Protein AF-X1T6E5-F1 (afdb_monomer_lite)

Radius of gyration: 24.04 Å; chains: 1; bounding box: 53×30×64 Å

pLDDT: mean 82.97, std 7.86, range [46.03, 92.62]

Organism: NCBI:txid412755

Foldseek 3Di:
DDFPKWWADPVQRAIDDPVRCVVVVQFFQWQPQFADPPPGATWGWDADPVQWIWIAGRDPVDRDILCPDPPNATGNDQQSSQCVCVVVVRGDDRHRNGPRDGTHIDRTDDDPLVVLLVVCVVPQKDAQVCSCVVRVHDPVVNVVSVVVCVVVVVFDWDQDPPRRMIGTQDPVNLVVVVVCCVVPVDDDLVVQCVVRVHDSVRSVVVVVVSVD

Secondary structure (DSSP, 8-state):
--B--EEE-TTT--EEEHHHHHHTTTB--EETTB--TTT-PPEEEEE-TTS-EEEEES-TT---BTTTSSS--EESSHHHHHHHHHHTTSBSSSS--B--PBPEEE---B--HHHHHHHHHH-SEEEHHHHHHHHT--HHHHHHHHHHHHHTTS--EEEETTTTEEEE--HHHHHHHHHHHHHHSS--HHHHHHHTTS-HHHHHHHHHHHH-

Structure (mmCIF, N/CA/C/O backbone):
data_AF-X1T6E5-F1
#
_entry.id   AF-X1T6E5-F1
#
loop_
_atom_site.group_PDB
_atom_site.id
_atom_site.type_symbol
_atom_site.label_atom_id
_atom_site.label_alt_id
_atom_site.label_comp_id
_atom_site.label_asym_id
_atom_site.label_entity_id
_atom_site.label_seq_id
_atom_site.pdbx_PDB_ins_code
_atom_site.Cartn_x
_atom_site.Cartn_y
_atom_site.Cartn_z
_atom_site.occupancy
_atom_site.B_iso_or_equiv
_atom_site.auth_seq_id
_atom_site.auth_comp_id
_atom_site.auth_asym_id
_atom_site.auth_atom_id
_atom_site.pdbx_PDB_model_num
ATOM 1 N N . MET A 1 1 ? 0.430 -14.114 2.139 1.00 46.78 1 MET A N 1
ATOM 2 C CA . MET A 1 1 ? 1.689 -13.798 2.853 1.00 46.78 1 MET A CA 1
ATOM 3 C C . MET A 1 1 ? 2.193 -12.442 2.378 1.00 46.78 1 MET A C 1
ATOM 5 O O . MET A 1 1 ? 2.552 -12.320 1.214 1.00 46.78 1 MET A O 1
ATOM 9 N N . ALA A 1 2 ? 2.146 -11.411 3.225 1.00 46.03 2 ALA A N 1
ATOM 10 C CA . ALA A 1 2 ? 2.652 -10.079 2.892 1.00 46.03 2 ALA A CA 1
ATOM 11 C C . ALA A 1 2 ? 4.114 -9.975 3.347 1.00 46.03 2 ALA A C 1
ATOM 13 O O . ALA A 1 2 ? 4.395 -9.816 4.528 1.00 46.03 2 ALA A O 1
ATOM 14 N N . THR A 1 3 ? 5.054 -10.129 2.419 1.00 52.22 3 THR A N 1
ATOM 15 C CA . THR A 1 3 ? 6.482 -9.935 2.697 1.00 52.22 3 THR A CA 1
ATOM 16 C C . THR A 1 3 ? 6.855 -8.484 2.409 1.00 52.22 3 THR A C 1
ATOM 18 O O . THR A 1 3 ? 6.631 -8.024 1.289 1.00 52.22 3 THR A O 1
ATOM 21 N N . THR A 1 4 ? 7.478 -7.778 3.356 1.00 62.59 4 THR A N 1
ATOM 22 C CA . THR A 1 4 ? 8.020 -6.417 3.144 1.00 62.59 4 THR A CA 1
ATOM 23 C C . THR A 1 4 ? 9.352 -6.402 2.397 1.00 62.59 4 THR A C 1
ATOM 25 O O . THR A 1 4 ? 10.066 -5.401 2.378 1.00 62.59 4 THR A O 1
ATOM 28 N N . GLU A 1 5 ? 9.702 -7.522 1.764 1.00 66.25 5 GLU A N 1
ATOM 29 C CA . GLU A 1 5 ? 10.904 -7.634 0.956 1.00 66.25 5 GLU A CA 1
ATOM 30 C C . GLU A 1 5 ? 10.845 -6.634 -0.195 1.00 66.25 5 GLU A C 1
ATOM 32 O O . GLU A 1 5 ? 9.931 -6.654 -1.030 1.00 66.25 5 GLU A O 1
ATOM 37 N N . SER A 1 6 ? 11.847 -5.764 -0.227 1.00 74.56 6 SER A N 1
ATOM 38 C CA . SER A 1 6 ? 12.036 -4.798 -1.292 1.00 74.56 6 SER A CA 1
ATOM 39 C C . SER A 1 6 ? 13.387 -5.012 -1.958 1.00 74.56 6 SER A C 1
ATOM 41 O O . SER A 1 6 ? 14.341 -5.543 -1.392 1.00 74.56 6 SER A O 1
ATOM 43 N N . TRP A 1 7 ? 13.461 -4.640 -3.221 1.00 79.06 7 TRP A N 1
ATOM 44 C CA . TRP A 1 7 ? 14.648 -4.745 -4.046 1.00 79.06 7 TRP A CA 1
ATOM 45 C C . TRP A 1 7 ? 15.035 -3.343 -4.473 1.00 79.06 7 TRP A C 1
ATOM 47 O O . TRP A 1 7 ? 14.218 -2.624 -5.029 1.00 79.06 7 TRP A O 1
ATOM 57 N N . LEU A 1 8 ? 16.272 -2.935 -4.210 1.00 81.56 8 LEU A N 1
ATOM 58 C CA . LEU A 1 8 ? 16.733 -1.577 -4.483 1.00 81.56 8 LEU A CA 1
ATOM 59 C C . LEU A 1 8 ? 17.731 -1.564 -5.636 1.00 81.56 8 LEU A C 1
ATOM 61 O O . LEU A 1 8 ? 18.717 -2.309 -5.640 1.00 81.56 8 LEU A O 1
ATOM 65 N N . CYS A 1 9 ? 17.545 -0.650 -6.585 1.00 82.69 9 CYS A N 1
ATOM 66 C CA . CYS A 1 9 ? 18.603 -0.326 -7.531 1.00 82.69 9 CYS A CA 1
ATOM 67 C C . CYS A 1 9 ? 19.590 0.668 -6.903 1.00 82.69 9 CYS A C 1
ATOM 69 O O . CYS A 1 9 ? 19.284 1.849 -6.785 1.00 82.69 9 CYS A O 1
ATOM 71 N N . LYS A 1 10 ? 20.820 0.231 -6.591 1.00 75.75 10 LYS A N 1
ATOM 72 C CA . LYS A 1 10 ? 21.870 1.113 -6.036 1.00 75.75 10 LYS A CA 1
ATOM 73 C C . LYS A 1 10 ? 22.205 2.335 -6.907 1.00 75.75 10 LYS A C 1
ATOM 75 O O . LYS A 1 10 ? 22.702 3.316 -6.380 1.00 75.75 10 LYS A O 1
ATOM 80 N N . LYS A 1 11 ? 22.001 2.258 -8.231 1.00 75.56 11 LYS A N 1
ATOM 81 C CA . LYS A 1 11 ? 22.323 3.358 -9.162 1.00 75.56 11 LYS A CA 1
ATOM 82 C C . LYS A 1 11 ? 21.263 4.459 -9.146 1.00 75.56 11 LYS A C 1
ATOM 84 O O . LYS A 1 11 ? 21.607 5.622 -9.268 1.00 75.56 11 LYS A O 1
ATOM 89 N N . HIS A 1 12 ? 19.995 4.071 -9.028 1.00 76.75 12 HIS A N 1
ATOM 90 C CA . HIS A 1 12 ? 18.861 4.972 -9.239 1.00 76.75 12 HIS A CA 1
ATOM 91 C C . HIS A 1 12 ? 18.036 5.216 -7.970 1.00 76.75 12 HIS A C 1
ATOM 93 O O . HIS A 1 12 ? 17.077 5.968 -8.022 1.00 76.75 12 HIS A O 1
ATOM 99 N N . GLY A 1 13 ? 18.351 4.554 -6.852 1.00 74.00 13 GLY A N 1
ATOM 100 C CA . GLY A 1 13 ? 17.623 4.712 -5.586 1.00 74.00 13 GLY A CA 1
ATOM 101 C C . GLY A 1 13 ? 16.191 4.164 -5.588 1.00 74.00 13 GLY A C 1
ATOM 102 O O . GLY A 1 13 ? 15.504 4.274 -4.584 1.00 74.00 13 GLY A O 1
ATOM 103 N N . ILE A 1 14 ? 15.738 3.547 -6.683 1.00 80.19 14 ILE A N 1
ATOM 104 C CA . ILE A 1 14 ? 14.357 3.067 -6.830 1.00 80.19 14 ILE A CA 1
ATOM 105 C C . ILE A 1 14 ? 14.179 1.716 -6.143 1.00 80.19 14 ILE A C 1
ATOM 107 O O . ILE A 1 14 ? 14.979 0.791 -6.356 1.00 80.19 14 ILE A O 1
ATOM 111 N N . SER A 1 15 ? 13.106 1.613 -5.358 1.00 79.12 15 SER A N 1
ATOM 112 C CA . SER A 1 15 ? 12.670 0.388 -4.696 1.00 79.12 15 SER A CA 1
ATOM 113 C C . SER A 1 15 ? 11.624 -0.362 -5.533 1.00 79.12 15 SER A C 1
ATOM 115 O O . SER A 1 15 ? 10.810 0.225 -6.241 1.00 79.12 15 SER A O 1
ATOM 117 N N . TYR A 1 16 ? 11.679 -1.688 -5.479 1.00 79.50 16 TYR A N 1
ATOM 118 C CA . TYR A 1 16 ? 10.795 -2.610 -6.182 1.00 79.50 16 TYR A CA 1
ATOM 119 C C . TYR A 1 16 ? 10.227 -3.602 -5.166 1.00 79.50 16 TYR A C 1
ATOM 121 O O . TYR A 1 16 ? 10.957 -4.092 -4.306 1.00 79.50 16 TYR A O 1
ATOM 129 N N . SER A 1 17 ? 8.941 -3.934 -5.265 1.00 77.12 17 SER A N 1
ATOM 130 C CA . SER A 1 17 ? 8.347 -5.016 -4.469 1.00 77.12 17 SER A CA 1
ATOM 131 C C . SER A 1 17 ? 8.842 -6.388 -4.939 1.00 77.12 17 SER A C 1
ATOM 133 O O . SER A 1 17 ? 9.328 -6.521 -6.061 1.00 77.12 17 SER A O 1
ATOM 135 N N . LYS A 1 18 ? 8.669 -7.433 -4.118 1.00 74.75 18 LYS A N 1
ATOM 136 C CA . LYS A 1 18 ? 8.988 -8.827 -4.488 1.00 74.75 18 LYS A CA 1
ATOM 137 C C . LYS A 1 18 ? 8.400 -9.259 -5.832 1.00 74.75 18 LYS A C 1
ATOM 139 O O . LYS A 1 18 ? 9.130 -9.778 -6.669 1.00 74.75 18 LYS A O 1
ATOM 144 N N . ALA A 1 19 ? 7.102 -9.022 -6.034 1.00 75.50 19 ALA A N 1
ATOM 145 C CA . ALA A 1 19 ? 6.406 -9.382 -7.269 1.00 75.50 19 ALA A CA 1
ATOM 146 C C . ALA A 1 19 ? 6.984 -8.619 -8.471 1.00 75.50 19 ALA A C 1
ATOM 148 O O . ALA A 1 19 ? 7.426 -9.227 -9.440 1.00 75.50 19 ALA A O 1
ATOM 149 N N . SER A 1 20 ? 7.117 -7.294 -8.340 1.00 76.88 20 SER A N 1
ATOM 150 C CA . SER A 1 20 ? 7.680 -6.435 -9.388 1.00 76.88 20 SER A CA 1
ATOM 151 C C . SER A 1 20 ? 9.130 -6.804 -9.728 1.00 76.88 20 SER A C 1
ATOM 153 O O . SER A 1 20 ? 9.517 -6.806 -10.895 1.00 76.88 20 SER A O 1
ATOM 155 N N . ALA A 1 21 ? 9.943 -7.156 -8.729 1.00 79.56 21 ALA A N 1
ATOM 156 C CA . ALA A 1 21 ? 11.314 -7.601 -8.933 1.00 79.56 21 ALA A CA 1
ATOM 157 C C . ALA A 1 21 ? 11.376 -8.974 -9.618 1.00 79.56 21 ALA A C 1
ATOM 159 O O . ALA A 1 21 ? 12.197 -9.148 -10.517 1.00 79.56 21 ALA A O 1
ATOM 160 N N . ALA A 1 22 ? 10.511 -9.922 -9.242 1.00 78.31 22 ALA A N 1
ATOM 161 C CA . ALA A 1 22 ? 10.438 -11.243 -9.865 1.00 78.31 22 ALA A CA 1
ATOM 162 C C . ALA A 1 22 ? 10.053 -11.153 -11.351 1.00 78.31 22 ALA A C 1
ATOM 164 O O . ALA A 1 22 ? 10.761 -11.711 -12.191 1.00 78.31 22 ALA A O 1
ATOM 165 N N . ASP A 1 23 ? 9.033 -10.357 -11.690 1.00 79.12 23 ASP A N 1
ATOM 166 C CA . ASP A 1 23 ? 8.596 -10.125 -13.079 1.00 79.12 23 ASP A CA 1
ATOM 167 C C . ASP A 1 23 ? 9.699 -9.506 -13.949 1.00 79.12 23 ASP A C 1
ATOM 169 O O . ASP A 1 23 ? 9.780 -9.717 -15.162 1.00 79.12 23 ASP A O 1
ATOM 173 N N . LYS A 1 24 ? 10.586 -8.735 -13.314 1.00 80.56 24 LYS A N 1
ATOM 174 C CA . LYS A 1 24 ? 11.722 -8.055 -13.944 1.00 80.56 24 LYS A CA 1
ATOM 175 C C . LYS A 1 24 ? 13.026 -8.856 -13.847 1.00 80.56 24 LYS A C 1
ATOM 177 O O . LYS A 1 24 ? 14.094 -8.316 -14.146 1.00 80.56 24 LYS A O 1
ATOM 182 N N . PHE A 1 25 ? 12.971 -10.126 -13.433 1.00 82.19 25 PHE A N 1
ATOM 183 C CA . PHE A 1 25 ? 14.136 -11.001 -13.236 1.00 82.19 25 PHE A CA 1
ATOM 184 C C . PHE A 1 25 ? 15.219 -10.377 -12.340 1.00 82.19 25 PHE A C 1
ATOM 186 O O . PHE A 1 25 ? 16.417 -10.518 -12.593 1.00 82.19 25 PHE A O 1
ATOM 193 N N . TYR A 1 26 ? 14.795 -9.638 -11.315 1.00 82.31 26 TYR A N 1
ATOM 194 C CA . TYR A 1 26 ? 15.635 -8.920 -10.356 1.00 82.31 26 TYR A CA 1
ATOM 195 C C . TYR A 1 26 ? 16.585 -7.893 -10.991 1.00 82.31 26 TYR A C 1
ATOM 197 O O . TYR A 1 26 ? 17.662 -7.614 -10.455 1.00 82.31 26 TYR A O 1
ATOM 205 N N . LYS A 1 27 ? 16.194 -7.306 -12.129 1.00 85.06 27 LYS A N 1
ATOM 206 C CA . LYS A 1 27 ? 16.967 -6.282 -12.844 1.00 85.06 27 LYS A CA 1
ATOM 207 C C . LYS A 1 27 ? 16.239 -4.946 -12.869 1.00 85.06 27 LYS A C 1
ATOM 209 O O . LYS A 1 27 ? 15.022 -4.874 -12.989 1.00 85.06 27 LYS A O 1
ATOM 214 N N . CYS A 1 28 ? 17.014 -3.871 -12.803 1.00 84.69 28 CYS A N 1
ATOM 215 C CA . CYS A 1 28 ? 16.498 -2.515 -12.938 1.00 84.69 28 CYS A CA 1
ATOM 216 C C . CYS A 1 28 ? 16.015 -2.238 -14.374 1.00 84.69 28 CYS A C 1
ATOM 218 O O . CYS A 1 28 ? 16.762 -2.458 -15.334 1.00 84.69 28 CYS A O 1
ATOM 220 N N . THR A 1 29 ? 14.790 -1.719 -14.504 1.00 87.00 29 THR A N 1
ATOM 221 C CA . THR A 1 29 ? 14.134 -1.395 -15.785 1.00 87.00 29 THR A CA 1
ATOM 222 C C . THR A 1 29 ? 14.138 0.097 -16.123 1.00 87.00 29 THR A C 1
ATOM 224 O O . THR A 1 29 ? 13.493 0.509 -17.084 1.00 87.00 29 THR A O 1
ATOM 227 N N . VAL A 1 30 ? 14.883 0.907 -15.367 1.00 89.06 30 VAL A N 1
ATOM 228 C CA . VAL A 1 30 ? 15.087 2.334 -15.654 1.00 89.06 30 VAL A CA 1
ATOM 229 C C . VAL A 1 30 ? 15.821 2.504 -16.977 1.00 89.06 30 VAL A C 1
ATOM 231 O O . VAL A 1 30 ? 16.793 1.792 -17.250 1.00 89.06 30 VAL A O 1
ATOM 234 N N . ILE A 1 31 ? 15.354 3.458 -17.773 1.00 88.88 31 ILE A N 1
ATOM 235 C CA . ILE A 1 31 ? 15.882 3.806 -19.083 1.00 88.88 31 ILE A CA 1
ATOM 236 C C . ILE A 1 31 ? 16.756 5.053 -18.915 1.00 88.88 31 ILE A C 1
ATOM 238 O O . ILE A 1 31 ? 16.263 6.151 -18.688 1.00 88.88 31 ILE A O 1
ATOM 242 N N . GLU A 1 32 ? 18.071 4.892 -19.014 1.00 86.88 32 GLU A N 1
ATOM 243 C CA . GLU A 1 32 ? 19.045 5.952 -18.713 1.00 86.88 32 GLU A CA 1
ATOM 244 C C . GLU A 1 32 ? 19.042 7.078 -19.757 1.00 86.88 32 GLU A C 1
ATOM 246 O O . GLU A 1 32 ? 19.436 8.201 -19.468 1.00 86.88 32 GLU A O 1
ATOM 251 N N . ASN A 1 33 ? 18.565 6.787 -20.966 1.00 88.06 33 ASN A N 1
ATOM 252 C CA . ASN A 1 33 ? 18.416 7.746 -22.054 1.00 88.06 33 ASN A CA 1
ATOM 253 C C . ASN A 1 33 ? 16.989 8.299 -22.172 1.00 88.06 33 ASN A C 1
ATOM 255 O O . ASN A 1 33 ? 16.613 8.713 -23.264 1.00 88.06 33 ASN A O 1
ATOM 259 N N . SER A 1 34 ? 16.188 8.265 -21.104 1.00 88.75 34 SER A N 1
ATOM 260 C CA . SER A 1 34 ? 14.797 8.733 -21.126 1.00 88.75 34 SER A CA 1
ATOM 261 C C . SER A 1 34 ? 14.577 10.015 -20.335 1.00 88.75 34 SER A C 1
ATOM 263 O O . SER A 1 34 ? 15.351 10.343 -19.438 1.00 88.75 34 SER A O 1
ATOM 265 N N . THR A 1 35 ? 13.511 10.737 -20.669 1.00 89.94 35 THR A N 1
ATOM 266 C CA . THR A 1 35 ? 13.116 11.972 -19.988 1.00 89.94 35 THR A CA 1
ATOM 267 C C . THR A 1 35 ? 11.594 12.046 -19.932 1.00 89.94 35 THR A C 1
ATOM 269 O O . THR A 1 35 ? 10.918 11.914 -20.951 1.00 89.94 35 THR A O 1
ATOM 272 N N . CYS A 1 36 ? 11.052 12.214 -18.728 1.00 88.75 36 CYS A N 1
ATOM 273 C CA . CYS A 1 36 ? 9.626 12.392 -18.496 1.00 88.75 36 CYS A CA 1
ATOM 274 C C . CYS A 1 36 ? 9.172 13.751 -19.045 1.00 88.75 36 CYS A C 1
ATOM 276 O O . CYS A 1 36 ? 9.813 14.756 -18.740 1.00 88.75 36 CYS A O 1
ATOM 278 N N . PRO A 1 37 ? 8.061 13.820 -19.795 1.00 87.25 37 PRO A N 1
ATOM 279 C CA . PRO A 1 37 ? 7.594 15.074 -20.378 1.00 87.25 37 PRO A CA 1
ATOM 280 C C . PRO A 1 37 ? 6.984 16.031 -19.342 1.00 87.25 37 PRO A C 1
ATOM 282 O O . PRO A 1 37 ? 6.883 17.219 -19.617 1.00 87.25 37 PRO A O 1
ATOM 285 N N . GLU A 1 38 ? 6.571 15.538 -18.166 1.00 88.12 38 GLU A N 1
ATOM 286 C CA . GLU A 1 38 ? 5.964 16.371 -17.113 1.00 88.12 38 GLU A CA 1
ATOM 287 C C . GLU A 1 38 ? 6.977 16.882 -16.082 1.00 88.12 38 GLU A C 1
ATOM 289 O O . GLU A 1 38 ? 6.844 18.001 -15.599 1.00 88.12 38 GLU A O 1
ATOM 294 N N . CYS A 1 39 ? 7.965 16.066 -15.702 1.00 88.44 39 CYS A N 1
ATOM 295 C CA . CYS A 1 39 ? 8.863 16.391 -14.586 1.00 88.44 39 CYS A CA 1
ATOM 296 C C . CYS A 1 39 ? 10.346 16.122 -14.869 1.00 88.44 39 CYS A C 1
ATOM 298 O O . CYS A 1 39 ? 11.137 16.069 -13.931 1.00 88.44 39 CYS A O 1
ATOM 300 N N . GLU A 1 40 ? 10.704 15.839 -16.125 1.00 86.88 40 GLU A N 1
ATOM 301 C CA . GLU A 1 40 ? 12.072 15.570 -16.605 1.00 86.88 40 GLU A CA 1
ATOM 302 C C . GLU A 1 40 ? 12.812 14.393 -15.941 1.00 86.88 40 GLU A C 1
ATOM 304 O O . GLU A 1 40 ? 13.937 14.059 -16.310 1.00 86.88 40 GLU A O 1
ATOM 309 N N . ALA A 1 41 ? 12.170 13.699 -15.001 1.00 89.25 41 ALA A N 1
ATO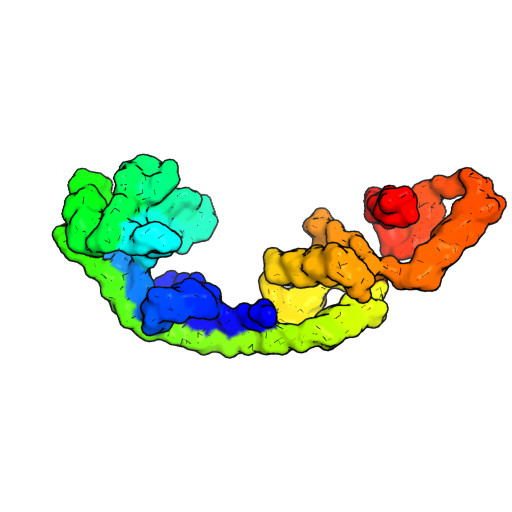M 310 C CA . ALA A 1 41 ? 12.719 12.518 -14.354 1.00 89.25 41 ALA A CA 1
ATOM 311 C C . ALA A 1 41 ? 12.890 11.362 -15.350 1.00 89.25 41 ALA A C 1
ATOM 313 O O . ALA A 1 41 ? 12.308 11.345 -16.436 1.00 89.25 41 ALA A O 1
ATOM 314 N N . LEU A 1 42 ? 13.670 10.356 -14.964 1.00 91.00 42 LEU A N 1
ATOM 315 C CA . LEU A 1 42 ? 13.840 9.160 -15.781 1.00 91.00 42 LEU A CA 1
ATOM 316 C C . LEU A 1 42 ? 12.519 8.385 -15.905 1.00 91.00 42 LEU A C 1
ATOM 318 O O . LEU A 1 42 ? 11.620 8.463 -15.065 1.00 91.00 42 LEU A O 1
ATOM 322 N N . LEU A 1 43 ? 12.416 7.603 -16.972 1.00 90.81 43 LEU A N 1
ATOM 323 C CA . LEU A 1 43 ? 11.330 6.664 -17.202 1.00 90.81 43 LEU A CA 1
ATOM 324 C C . LEU A 1 43 ? 11.811 5.242 -16.914 1.00 90.81 43 LEU A C 1
ATOM 326 O O . LEU A 1 43 ? 12.977 4.886 -17.122 1.00 90.81 43 LEU A O 1
ATOM 330 N N . ARG A 1 44 ? 10.894 4.399 -16.457 1.00 90.62 44 ARG A N 1
ATOM 331 C CA . ARG A 1 44 ? 11.081 2.955 -16.332 1.00 90.62 44 ARG A CA 1
ATOM 332 C C . ARG A 1 44 ? 10.188 2.221 -17.317 1.00 90.62 44 ARG A C 1
ATOM 334 O O . ARG A 1 44 ? 9.100 2.674 -17.659 1.00 90.62 44 ARG A O 1
ATOM 341 N N . LEU A 1 45 ? 10.679 1.074 -17.771 1.00 90.94 45 LEU A N 1
ATOM 342 C CA . LEU A 1 45 ? 9.911 0.145 -18.585 1.00 90.94 45 LEU A CA 1
ATOM 343 C C . LEU A 1 45 ? 9.035 -0.729 -17.682 1.00 90.94 45 LEU A C 1
ATOM 345 O O . LEU A 1 45 ? 9.561 -1.438 -16.816 1.00 90.94 45 LEU A O 1
ATOM 349 N N . GLU A 1 46 ? 7.736 -0.731 -17.951 1.00 89.06 46 GLU A N 1
ATOM 350 C CA . GLU A 1 46 ? 6.750 -1.587 -17.295 1.00 89.06 46 GLU A CA 1
ATOM 351 C C . GLU A 1 46 ? 6.006 -2.462 -18.308 1.00 89.06 46 GLU A C 1
ATOM 353 O O . GLU A 1 46 ? 6.089 -2.255 -19.523 1.00 89.06 46 GLU A O 1
ATOM 358 N N . ARG A 1 47 ? 5.324 -3.496 -17.804 1.00 87.19 47 ARG A N 1
ATOM 359 C CA . ARG A 1 47 ? 4.586 -4.470 -18.615 1.00 87.19 47 ARG A CA 1
ATOM 360 C C . ARG A 1 47 ? 3.178 -4.657 -18.059 1.00 87.19 47 ARG A C 1
ATOM 362 O O . ARG A 1 47 ? 3.017 -4.942 -16.878 1.00 87.19 47 ARG A O 1
ATOM 369 N N . LEU A 1 48 ? 2.177 -4.525 -18.922 1.00 86.06 48 LEU A N 1
ATOM 370 C CA . LEU A 1 48 ? 0.780 -4.808 -18.605 1.00 86.06 48 LEU A CA 1
ATOM 371 C C . LEU A 1 48 ? 0.530 -6.319 -18.530 1.00 86.06 48 LEU A C 1
ATOM 373 O O . LEU A 1 48 ? 1.267 -7.119 -19.111 1.00 86.06 48 LEU A O 1
ATOM 377 N N . SER A 1 49 ? -0.570 -6.710 -17.886 1.00 81.88 49 SER A N 1
ATOM 378 C CA . SER A 1 49 ? -1.051 -8.100 -17.862 1.00 81.88 49 SER A CA 1
ATOM 379 C C . SER A 1 49 ? -1.325 -8.660 -19.264 1.00 81.88 49 SER A C 1
ATOM 381 O O . SER A 1 49 ? -1.119 -9.847 -19.497 1.00 81.88 49 SER A O 1
ATOM 383 N N . SER A 1 50 ? -1.694 -7.801 -20.223 1.00 82.50 50 SER A N 1
ATOM 384 C CA . SER A 1 50 ? -1.840 -8.131 -21.651 1.00 82.50 50 SER A CA 1
ATOM 385 C C . SER A 1 50 ? -0.515 -8.472 -22.348 1.00 82.50 50 SER A C 1
ATOM 387 O O . SER A 1 50 ? -0.500 -8.876 -23.508 1.00 82.50 50 SER A O 1
ATOM 389 N N . GLY A 1 51 ? 0.618 -8.287 -21.667 1.00 84.19 51 GLY A N 1
ATOM 390 C CA . GLY A 1 51 ? 1.953 -8.540 -22.191 1.00 84.19 51 GLY A CA 1
ATOM 391 C C . GLY A 1 51 ? 2.592 -7.352 -22.910 1.00 84.19 51 GLY A C 1
ATOM 392 O O . GLY A 1 51 ? 3.777 -7.448 -23.229 1.00 84.19 51 GLY A O 1
ATOM 393 N N . GLN A 1 52 ? 1.857 -6.254 -23.116 1.00 90.00 52 GLN A N 1
ATOM 394 C CA . GLN A 1 52 ? 2.345 -5.020 -23.741 1.00 90.00 52 GLN A CA 1
ATOM 395 C C . GLN A 1 52 ? 3.250 -4.218 -22.797 1.00 90.00 52 GLN A C 1
ATOM 397 O O . GLN A 1 52 ? 3.060 -4.213 -21.583 1.00 90.00 52 GLN A O 1
ATOM 402 N N . TYR A 1 53 ? 4.226 -3.520 -23.367 1.00 90.69 53 TYR A N 1
ATOM 403 C CA . TYR A 1 53 ? 5.182 -2.669 -22.672 1.00 90.69 53 TYR A CA 1
ATOM 404 C C . TYR A 1 53 ? 4.797 -1.200 -22.772 1.00 90.69 53 TYR A C 1
ATOM 406 O O . TYR A 1 53 ? 4.444 -0.737 -23.856 1.00 90.69 53 TYR A O 1
ATOM 414 N N . TYR A 1 54 ? 4.956 -0.469 -21.675 1.00 92.62 54 TYR A N 1
ATOM 415 C CA . TYR A 1 54 ? 4.738 0.975 -21.599 1.00 92.62 54 TYR A CA 1
ATOM 416 C C . TYR A 1 54 ? 5.823 1.648 -20.746 1.00 92.62 54 TYR A C 1
ATOM 418 O O . TYR A 1 54 ? 6.661 0.980 -20.129 1.00 92.62 54 TYR A O 1
ATOM 426 N N . LEU A 1 55 ? 5.834 2.979 -20.754 1.00 91.38 55 LEU A N 1
ATOM 427 C CA . LEU A 1 55 ? 6.762 3.814 -20.001 1.00 91.38 55 LEU A CA 1
ATOM 428 C C . LEU A 1 55 ? 6.051 4.436 -18.805 1.00 91.38 55 LEU A C 1
ATOM 430 O O . LEU A 1 55 ? 4.947 4.956 -18.929 1.00 91.38 55 LEU A O 1
ATOM 434 N N . GLU A 1 56 ? 6.710 4.429 -17.658 1.00 91.50 56 GLU A N 1
ATOM 435 C CA . GLU A 1 56 ? 6.209 5.047 -16.435 1.00 91.50 56 GLU A CA 1
ATOM 436 C C . GLU A 1 56 ? 7.276 5.968 -15.851 1.00 91.50 56 GLU A C 1
ATOM 438 O O . GLU A 1 56 ? 8.469 5.662 -15.921 1.00 91.50 56 GLU A O 1
ATOM 443 N N . CYS A 1 57 ? 6.868 7.101 -15.283 1.00 90.44 57 CYS A N 1
ATOM 444 C CA . CYS A 1 57 ? 7.793 7.985 -14.593 1.00 90.44 57 CYS A CA 1
ATOM 445 C C . CYS A 1 57 ? 8.380 7.308 -13.346 1.00 90.44 57 CYS A C 1
ATOM 447 O O . CYS A 1 57 ? 7.687 6.612 -12.607 1.00 90.44 57 CYS A O 1
ATOM 449 N N . THR A 1 58 ? 9.673 7.515 -13.085 1.00 85.81 58 THR A N 1
ATOM 450 C CA . THR A 1 58 ? 10.299 7.021 -11.850 1.00 85.81 58 THR A CA 1
ATOM 451 C C . THR A 1 58 ? 10.022 7.901 -10.635 1.00 85.81 58 THR A C 1
ATOM 453 O O . THR A 1 58 ? 10.347 7.494 -9.524 1.00 85.81 58 THR A O 1
ATOM 456 N N . ASN A 1 59 ? 9.500 9.112 -10.830 1.00 84.50 59 ASN A N 1
ATOM 457 C CA . ASN A 1 59 ? 9.210 10.043 -9.748 1.00 84.50 59 ASN A CA 1
ATOM 458 C C . ASN A 1 59 ? 7.826 9.753 -9.150 1.00 84.50 59 ASN A C 1
ATOM 460 O O . ASN A 1 59 ? 6.827 9.838 -9.856 1.00 84.50 59 ASN A O 1
ATOM 464 N N . GLU A 1 60 ? 7.765 9.462 -7.849 1.00 79.19 60 GLU A N 1
ATOM 465 C CA . GLU A 1 60 ? 6.525 9.113 -7.139 1.00 79.19 60 GLU A CA 1
ATOM 466 C C . GLU A 1 60 ? 5.504 10.259 -7.102 1.00 79.19 60 GLU A C 1
ATOM 468 O O . GLU A 1 60 ? 4.304 10.009 -7.011 1.00 79.19 60 GLU A O 1
ATOM 473 N N . THR A 1 61 ? 5.951 11.513 -7.217 1.00 82.12 61 THR A N 1
ATOM 474 C CA . THR A 1 61 ? 5.047 12.672 -7.286 1.00 82.12 61 THR A CA 1
ATOM 475 C C . THR A 1 61 ? 4.484 12.908 -8.688 1.00 82.12 61 THR A C 1
ATOM 477 O O . THR A 1 61 ? 3.526 13.663 -8.846 1.00 82.12 61 THR A O 1
ATOM 480 N N . CYS A 1 62 ? 5.043 12.257 -9.714 1.00 83.69 62 CYS A N 1
ATOM 481 C CA . CYS A 1 62 ? 4.615 12.393 -11.099 1.00 83.69 62 CYS A CA 1
ATOM 482 C C . CYS A 1 62 ? 3.811 11.165 -11.532 1.00 83.69 62 CYS A C 1
ATOM 484 O O . CYS A 1 62 ? 4.345 10.080 -11.740 1.00 83.69 62 CYS A O 1
ATOM 486 N N . ALA A 1 63 ? 2.510 11.354 -11.751 1.00 84.75 63 ALA A N 1
ATOM 487 C CA . ALA A 1 63 ? 1.608 10.287 -12.187 1.00 84.75 63 ALA A CA 1
ATOM 488 C C . ALA A 1 63 ? 1.695 9.977 -13.698 1.00 84.75 63 ALA A C 1
ATOM 490 O O . ALA A 1 63 ? 0.789 9.355 -14.258 1.00 84.75 63 ALA A O 1
ATOM 491 N N . TRP A 1 64 ? 2.723 10.467 -14.401 1.00 90.56 64 TRP A N 1
ATOM 492 C CA . TRP A 1 64 ? 2.835 10.261 -15.841 1.00 90.56 64 TRP A CA 1
ATOM 493 C C . TRP A 1 64 ? 3.207 8.818 -16.182 1.00 90.56 64 TRP A C 1
ATOM 495 O O . TRP A 1 64 ? 4.199 8.264 -15.704 1.00 90.56 64 TRP A O 1
ATOM 505 N N . ASN A 1 65 ? 2.413 8.224 -17.067 1.00 90.06 65 ASN A N 1
ATOM 506 C CA . ASN A 1 65 ? 2.715 6.969 -17.731 1.00 90.06 65 ASN A CA 1
ATOM 507 C C . ASN A 1 65 ? 2.137 7.004 -19.146 1.00 90.06 65 ASN A C 1
ATOM 509 O O . ASN A 1 65 ? 1.067 7.567 -19.372 1.00 90.06 65 ASN A O 1
ATOM 513 N N . SER A 1 66 ? 2.826 6.373 -20.088 1.00 88.31 66 SER A N 1
ATOM 514 C CA . SER A 1 66 ? 2.445 6.379 -21.497 1.00 88.31 66 SER A CA 1
ATOM 515 C C . SER A 1 66 ? 1.243 5.491 -21.812 1.00 88.31 66 SER A C 1
ATOM 517 O O . SER A 1 66 ? 0.817 5.445 -22.954 1.00 88.31 66 SER A O 1
ATOM 519 N N . TYR A 1 67 ? 0.707 4.739 -20.850 1.00 87.56 67 TYR A N 1
ATOM 520 C CA . TYR A 1 67 ? -0.500 3.944 -21.073 1.00 87.56 67 TYR A CA 1
ATOM 521 C C . TYR A 1 67 ? -1.768 4.793 -20.891 1.00 87.56 67 TYR A C 1
ATOM 523 O O . TYR A 1 67 ? -2.673 4.730 -21.717 1.00 87.56 67 TYR A O 1
ATOM 531 N N . LEU A 1 68 ? -1.816 5.608 -19.833 1.00 85.88 68 LEU A N 1
ATOM 532 C CA . LEU A 1 68 ? -2.977 6.420 -19.455 1.00 85.88 68 LEU A CA 1
ATOM 533 C C . LEU A 1 68 ? -2.879 7.875 -19.918 1.00 85.88 68 LEU A C 1
ATOM 535 O O . LEU A 1 68 ? -3.907 8.512 -20.133 1.00 85.88 68 LEU A O 1
ATOM 539 N N . LYS A 1 69 ? -1.664 8.423 -20.030 1.00 86.19 69 LYS A N 1
ATOM 540 C CA . LYS A 1 69 ? -1.437 9.814 -20.433 1.00 86.19 69 LYS A CA 1
ATOM 541 C C . LYS A 1 69 ? -0.843 9.895 -21.833 1.00 86.19 69 LYS A C 1
ATOM 543 O O . LYS A 1 69 ? -0.180 8.976 -22.307 1.00 86.19 69 LYS A O 1
ATOM 548 N N . SER A 1 70 ? -1.049 11.038 -22.480 1.00 78.69 70 SER A N 1
ATOM 549 C CA . SER A 1 70 ? -0.456 11.327 -23.783 1.00 78.69 70 SER A CA 1
ATOM 550 C C . SER A 1 70 ? 1.064 11.533 -23.678 1.00 78.69 70 SER A C 1
ATOM 552 O O . SER A 1 70 ? 1.524 12.205 -22.748 1.00 78.69 70 SER A O 1
ATOM 554 N N . PRO A 1 71 ? 1.852 11.028 -24.645 1.00 80.88 71 PRO A N 1
ATOM 555 C CA . PRO A 1 71 ? 1.457 10.149 -25.755 1.00 80.88 71 PRO A CA 1
ATOM 556 C C . PRO A 1 71 ? 1.141 8.709 -25.307 1.00 80.88 71 PRO A C 1
ATOM 558 O O . PRO A 1 71 ? 1.897 8.105 -24.546 1.00 80.88 71 PRO A O 1
ATOM 561 N N . GLY A 1 72 ? 0.048 8.157 -25.847 1.00 87.00 72 GLY A N 1
ATOM 562 C CA . GLY A 1 72 ? -0.405 6.786 -25.601 1.00 87.00 72 GLY A CA 1
ATOM 563 C C . GLY A 1 72 ? 0.506 5.751 -26.265 1.00 87.00 72 GLY A C 1
ATOM 564 O O . GLY A 1 72 ? 0.283 5.369 -27.410 1.00 87.00 72 GLY A O 1
ATOM 565 N N . LEU A 1 73 ? 1.545 5.310 -25.561 1.00 87.44 73 LEU A N 1
ATOM 566 C CA . LEU A 1 73 ? 2.524 4.332 -26.023 1.00 87.44 73 LEU A CA 1
ATOM 567 C C . LEU A 1 73 ? 2.422 3.046 -25.204 1.00 87.44 73 LEU A C 1
ATOM 569 O O . LEU A 1 73 ? 2.876 2.985 -24.058 1.00 87.44 73 LEU A O 1
ATOM 573 N N . PHE A 1 74 ? 1.878 1.999 -25.815 1.00 90.38 74 PHE A N 1
ATOM 574 C CA . PHE A 1 74 ? 1.857 0.653 -25.256 1.00 90.38 74 PHE A CA 1
ATOM 575 C C . PHE A 1 74 ? 1.963 -0.367 -26.394 1.00 90.38 74 PHE A C 1
ATOM 577 O O . PHE A 1 74 ? 1.087 -0.466 -27.249 1.00 90.38 74 PHE A O 1
ATOM 584 N N . PHE A 1 75 ? 3.065 -1.115 -26.445 1.00 90.88 75 PHE A N 1
ATOM 585 C CA . PHE A 1 75 ? 3.384 -1.977 -27.592 1.00 90.88 75 PHE A CA 1
ATOM 586 C C . PHE A 1 75 ? 3.806 -3.379 -27.160 1.00 90.88 75 PHE A C 1
ATOM 588 O O . PHE A 1 75 ? 4.415 -3.537 -26.105 1.00 90.88 75 PHE A O 1
ATOM 595 N N . PRO A 1 76 ? 3.546 -4.422 -27.967 1.00 87.88 76 PRO A N 1
ATOM 596 C CA . PRO A 1 76 ? 3.917 -5.796 -27.620 1.00 87.88 76 PRO A CA 1
ATOM 597 C C . PRO A 1 76 ? 5.437 -6.019 -27.577 1.00 87.88 76 PRO A C 1
ATOM 599 O O . PRO A 1 76 ? 5.901 -6.945 -26.917 1.00 87.88 76 PRO A O 1
ATOM 602 N N . THR A 1 77 ? 6.226 -5.177 -28.253 1.00 88.62 77 THR A N 1
ATOM 603 C CA . THR A 1 77 ? 7.690 -5.298 -28.316 1.00 88.62 77 THR A CA 1
ATOM 604 C C . THR A 1 77 ? 8.384 -4.036 -27.813 1.00 88.62 77 THR A C 1
ATOM 606 O O . THR A 1 77 ? 7.891 -2.916 -27.969 1.00 88.62 77 THR A O 1
ATOM 609 N N . LYS A 1 78 ? 9.567 -4.216 -27.217 1.00 88.75 78 LYS A N 1
ATOM 610 C CA . LYS A 1 78 ? 10.381 -3.113 -26.680 1.00 88.75 78 LYS A CA 1
ATOM 611 C C . LYS A 1 78 ? 10.926 -2.227 -27.795 1.00 88.75 78 LYS A C 1
ATOM 613 O O . LYS A 1 78 ? 11.108 -1.031 -27.604 1.00 88.75 78 LYS A O 1
ATOM 618 N N . GLU A 1 79 ? 11.181 -2.818 -28.954 1.00 88.44 79 GLU A N 1
ATOM 619 C CA . GLU A 1 79 ? 11.717 -2.167 -30.141 1.00 88.44 79 GLU A CA 1
ATOM 620 C C . GLU A 1 79 ? 10.686 -1.220 -30.760 1.00 88.44 79 GLU A C 1
ATOM 622 O O . GLU A 1 79 ? 11.032 -0.095 -31.116 1.00 88.44 79 GLU A O 1
ATOM 627 N N . GLN A 1 80 ? 9.418 -1.641 -30.848 1.00 88.25 80 GLN A N 1
ATOM 628 C CA . GLN A 1 80 ? 8.325 -0.771 -31.296 1.00 88.25 80 GLN A CA 1
ATOM 629 C C . GLN A 1 80 ? 8.099 0.377 -30.315 1.00 88.25 80 GLN A C 1
ATOM 631 O O . GLN A 1 80 ? 8.053 1.530 -30.738 1.00 88.25 80 GLN A O 1
ATOM 636 N N . LEU A 1 81 ? 8.060 0.077 -29.010 1.00 90.38 81 LEU A N 1
ATOM 637 C CA . LEU A 1 81 ? 7.945 1.105 -27.978 1.00 90.38 81 LEU A CA 1
ATOM 638 C C . LEU A 1 81 ? 9.080 2.129 -28.079 1.00 90.38 81 LEU A C 1
ATOM 640 O O . LEU A 1 81 ? 8.822 3.324 -28.005 1.00 90.38 81 LEU A O 1
ATOM 644 N N . ALA A 1 82 ? 10.321 1.676 -28.287 1.00 88.69 82 ALA A N 1
ATOM 645 C CA . ALA A 1 82 ? 11.467 2.564 -28.437 1.00 88.69 82 ALA A CA 1
ATOM 646 C C . ALA A 1 82 ? 11.304 3.503 -29.638 1.00 88.69 82 ALA A C 1
ATOM 648 O O . ALA A 1 82 ? 11.454 4.708 -29.487 1.00 88.69 82 ALA A O 1
ATOM 649 N N . ARG A 1 83 ? 10.951 2.965 -30.812 1.00 88.19 83 ARG A N 1
ATOM 650 C CA . ARG A 1 83 ? 10.783 3.761 -32.039 1.00 88.19 83 ARG A CA 1
ATOM 651 C C . ARG A 1 83 ? 9.727 4.849 -31.885 1.00 88.19 83 ARG A C 1
ATOM 653 O O . ARG A 1 83 ? 9.972 5.983 -32.286 1.00 88.19 83 ARG A O 1
ATOM 660 N N . GLU A 1 84 ? 8.579 4.514 -31.303 1.00 89.50 84 GLU A N 1
ATOM 661 C CA . GLU A 1 84 ? 7.517 5.496 -31.083 1.00 89.50 84 GLU A CA 1
ATOM 662 C C . GLU A 1 84 ? 7.895 6.489 -29.977 1.00 89.50 84 GLU A C 1
ATOM 664 O O . GLU A 1 84 ? 7.729 7.691 -30.156 1.00 89.50 84 GLU A O 1
ATOM 669 N N . ALA A 1 85 ? 8.515 6.038 -28.885 1.00 89.19 85 ALA A N 1
ATOM 670 C CA . ALA A 1 85 ? 8.995 6.921 -27.821 1.00 89.19 85 ALA A CA 1
ATOM 671 C C . ALA A 1 85 ? 10.042 7.941 -28.310 1.00 89.19 85 ALA A C 1
ATOM 673 O O . ALA A 1 85 ? 10.051 9.077 -27.832 1.00 89.19 85 ALA A O 1
ATOM 674 N N . THR A 1 86 ? 10.892 7.579 -29.281 1.00 89.31 86 THR A N 1
ATOM 675 C CA . THR A 1 86 ? 11.845 8.512 -29.904 1.00 89.31 86 THR A CA 1
ATOM 676 C C . THR A 1 86 ? 11.129 9.637 -30.654 1.00 89.31 86 THR A C 1
ATOM 678 O O . THR A 1 86 ? 11.566 10.780 -30.567 1.00 89.31 86 THR A O 1
ATOM 681 N N . LYS A 1 87 ? 10.012 9.359 -31.347 1.00 88.19 87 LYS A N 1
ATOM 682 C CA . LYS A 1 87 ? 9.245 10.393 -32.076 1.00 88.19 87 LYS A CA 1
ATOM 683 C C . LYS A 1 87 ? 8.701 11.479 -31.149 1.00 88.19 87 LYS A C 1
ATOM 685 O O . LYS A 1 87 ? 8.596 12.631 -31.551 1.00 88.19 87 LYS A O 1
ATOM 690 N N . TYR A 1 88 ? 8.384 11.107 -29.911 1.00 86.00 88 TYR A N 1
ATOM 691 C CA . TYR A 1 88 ? 7.888 12.016 -28.880 1.00 86.00 88 TYR A CA 1
ATOM 692 C C . TYR A 1 88 ? 8.996 12.581 -27.977 1.00 86.00 88 TYR A C 1
ATOM 694 O O . TYR A 1 88 ? 8.693 13.153 -26.935 1.00 86.00 88 TYR A O 1
ATOM 702 N N . ASN A 1 89 ? 10.275 12.417 -28.342 1.00 85.31 89 ASN A N 1
ATOM 703 C CA . ASN A 1 89 ? 11.439 12.857 -27.558 1.00 85.31 89 ASN A CA 1
ATOM 704 C C . ASN A 1 89 ? 11.501 12.301 -26.119 1.00 85.31 89 ASN A C 1
ATOM 706 O O . ASN A 1 89 ? 12.218 12.837 -25.278 1.00 85.31 89 ASN A O 1
ATOM 710 N N . LEU A 1 90 ? 10.804 11.196 -25.835 1.00 87.00 90 LEU A N 1
ATOM 711 C CA . LEU A 1 90 ? 10.807 10.557 -24.514 1.00 87.00 90 LEU A CA 1
ATOM 712 C C . LEU A 1 90 ? 12.086 9.764 -24.256 1.00 87.00 90 LEU A C 1
ATOM 714 O O . LEU A 1 90 ? 12.455 9.533 -23.106 1.00 87.00 90 LEU A O 1
ATOM 718 N N . ILE A 1 91 ? 12.746 9.313 -25.327 1.00 90.44 91 ILE A N 1
ATOM 719 C CA . ILE A 1 91 ? 14.041 8.640 -25.273 1.00 90.44 91 ILE A CA 1
ATOM 720 C C . ILE A 1 91 ? 14.998 9.209 -26.321 1.00 90.44 91 ILE A C 1
ATOM 722 O O . ILE A 1 91 ? 14.606 9.522 -27.446 1.00 90.44 91 ILE A O 1
ATOM 726 N N . LYS A 1 92 ? 16.282 9.290 -25.973 1.00 84.19 92 LYS A N 1
ATOM 727 C CA . LYS A 1 92 ? 17.357 9.714 -26.873 1.00 84.19 92 LYS A CA 1
ATOM 728 C C . LYS A 1 92 ? 17.917 8.499 -27.618 1.00 84.19 92 LYS A C 1
ATOM 730 O O . LYS A 1 92 ? 18.613 7.671 -27.031 1.00 84.19 92 LYS A O 1
ATOM 735 N N . GLY A 1 93 ? 17.622 8.400 -28.915 1.00 81.12 93 GLY A N 1
ATOM 736 C CA . GLY A 1 93 ? 18.040 7.301 -29.797 1.00 81.12 93 GLY A CA 1
ATOM 737 C C . GLY A 1 93 ? 17.006 6.174 -29.935 1.00 81.12 93 GLY A C 1
ATOM 738 O O . GLY A 1 93 ? 16.009 6.137 -29.225 1.00 81.12 93 GLY A O 1
ATOM 739 N N . TYR A 1 94 ? 17.254 5.234 -30.855 1.00 77.75 94 TYR A N 1
ATOM 740 C CA . TYR A 1 94 ? 16.294 4.188 -31.265 1.00 77.75 94 TYR A CA 1
ATOM 741 C C . TYR A 1 94 ? 16.285 2.922 -30.386 1.00 77.75 94 TYR A C 1
ATOM 743 O O . TYR A 1 94 ? 15.711 1.899 -30.765 1.00 77.75 94 TYR A O 1
ATOM 751 N N . ARG A 1 95 ? 16.972 2.937 -29.239 1.00 82.69 95 ARG A N 1
ATOM 752 C CA . ARG A 1 95 ? 17.080 1.789 -28.324 1.00 82.69 95 ARG A CA 1
ATOM 753 C C . ARG A 1 95 ? 16.852 2.235 -26.884 1.00 82.69 95 ARG A C 1
ATOM 755 O O . ARG A 1 95 ? 17.298 3.308 -26.487 1.00 82.69 95 ARG A O 1
ATOM 762 N N . LEU A 1 96 ? 16.215 1.378 -26.087 1.00 82.69 96 LEU A N 1
ATOM 763 C CA . LEU A 1 96 ? 16.065 1.592 -24.646 1.00 82.69 96 LEU A CA 1
ATOM 764 C C . LEU A 1 96 ? 17.397 1.307 -23.941 1.00 82.69 96 LEU A C 1
ATOM 766 O O . LEU A 1 96 ? 17.820 0.151 -23.845 1.00 82.69 96 LEU A O 1
ATOM 770 N N . GLY A 1 97 ? 18.043 2.352 -23.425 1.00 81.44 97 GLY A N 1
ATOM 771 C CA . GLY A 1 97 ? 19.249 2.276 -22.603 1.00 81.44 97 GLY A CA 1
ATOM 772 C C . GLY A 1 97 ? 18.934 1.779 -21.195 1.00 81.44 97 GLY A C 1
ATOM 773 O O . GLY A 1 97 ? 19.040 2.524 -20.229 1.00 81.44 97 GLY A O 1
ATOM 774 N N . LEU A 1 98 ? 18.479 0.531 -21.075 1.00 85.31 98 LEU A N 1
ATOM 775 C CA . LEU A 1 98 ? 18.095 -0.057 -19.793 1.00 85.31 98 LEU A CA 1
ATOM 776 C C . LEU A 1 98 ? 19.311 -0.236 -18.881 1.00 85.31 98 LEU A C 1
ATOM 778 O O . LEU A 1 98 ? 20.310 -0.826 -19.289 1.00 85.31 98 LEU A O 1
ATOM 782 N N . CYS A 1 99 ? 19.165 0.145 -17.614 1.00 83.06 99 CYS A N 1
ATOM 783 C CA . CYS A 1 99 ? 20.203 -0.024 -16.600 1.00 83.06 99 CYS A CA 1
ATOM 784 C C . CYS A 1 99 ? 20.661 -1.482 -16.440 1.00 83.06 99 CYS A C 1
ATOM 786 O O . CYS A 1 99 ? 21.853 -1.757 -16.314 1.00 83.06 99 CYS A O 1
ATOM 788 N N . ARG A 1 100 ? 19.708 -2.428 -16.390 1.00 81.00 100 ARG A N 1
ATOM 789 C CA . ARG A 1 100 ? 19.922 -3.885 -16.235 1.00 81.00 100 ARG A CA 1
ATOM 790 C C . ARG A 1 100 ? 20.743 -4.330 -15.014 1.00 81.00 100 ARG A C 1
ATOM 792 O O . ARG A 1 100 ? 20.966 -5.530 -14.857 1.00 81.00 100 ARG A O 1
ATOM 799 N N . ARG A 1 101 ? 21.162 -3.416 -14.132 1.00 82.00 101 ARG A N 1
ATOM 800 C CA . ARG A 1 101 ? 21.863 -3.750 -12.885 1.00 82.00 101 ARG A CA 1
ATOM 801 C C . ARG A 1 101 ? 20.986 -4.630 -11.998 1.00 82.00 101 ARG A C 1
ATOM 803 O O . ARG A 1 101 ? 19.779 -4.401 -11.896 1.00 82.00 101 ARG A O 1
ATOM 810 N N . SER A 1 102 ? 21.616 -5.600 -11.339 1.00 82.38 102 SER A N 1
ATOM 811 C CA . SER A 1 102 ? 20.972 -6.467 -10.353 1.00 82.38 102 SER A CA 1
ATOM 812 C C . SER A 1 102 ? 20.467 -5.646 -9.170 1.00 82.38 102 SER A C 1
ATOM 814 O O . SER A 1 102 ? 21.203 -4.824 -8.612 1.00 82.38 102 SER A O 1
ATOM 816 N N . LEU A 1 103 ? 19.218 -5.875 -8.781 1.00 83.88 103 LEU A N 1
ATOM 817 C CA . LEU A 1 103 ? 18.625 -5.222 -7.627 1.00 83.88 103 LEU A CA 1
ATOM 818 C C . LEU A 1 103 ? 19.182 -5.840 -6.337 1.00 83.88 103 LEU A C 1
ATOM 820 O O . LEU A 1 103 ? 19.230 -7.061 -6.189 1.00 83.88 103 LEU A O 1
ATOM 824 N N . LYS A 1 104 ? 19.600 -5.000 -5.387 1.00 77.50 104 LYS A N 1
ATOM 825 C CA . LYS A 1 104 ? 20.025 -5.460 -4.063 1.00 77.50 104 LYS A CA 1
ATOM 826 C C . LYS A 1 104 ? 18.774 -5.854 -3.283 1.00 77.50 104 LYS A C 1
ATOM 828 O O . LYS A 1 104 ? 17.920 -5.000 -3.055 1.00 77.50 104 LYS A O 1
ATOM 833 N N . ARG A 1 105 ? 18.688 -7.115 -2.853 1.00 77.12 105 ARG A N 1
ATOM 834 C CA . ARG A 1 105 ? 17.656 -7.558 -1.911 1.00 77.12 105 ARG A CA 1
ATOM 835 C C . ARG A 1 105 ? 17.835 -6.793 -0.602 1.00 77.12 105 ARG A C 1
ATOM 837 O O . ARG A 1 105 ? 18.892 -6.870 0.024 1.00 77.12 105 ARG A O 1
ATOM 844 N N . ILE A 1 106 ? 16.815 -6.045 -0.217 1.00 70.12 106 ILE A N 1
ATOM 845 C CA . ILE A 1 106 ? 16.632 -5.572 1.146 1.00 70.12 106 ILE A CA 1
ATOM 846 C C . ILE A 1 106 ? 15.833 -6.673 1.832 1.00 70.12 106 ILE A C 1
ATOM 848 O O . ILE A 1 106 ? 14.756 -7.056 1.373 1.00 70.12 106 ILE A O 1
ATOM 852 N N . ILE A 1 107 ? 16.419 -7.253 2.877 1.00 57.53 107 ILE A N 1
ATOM 853 C CA . ILE A 1 107 ? 15.779 -8.315 3.649 1.00 57.53 107 ILE A CA 1
ATOM 854 C C . ILE A 1 107 ? 14.543 -7.693 4.303 1.00 57.53 107 ILE A C 1
ATOM 856 O O . ILE A 1 107 ? 14.660 -6.893 5.229 1.00 57.53 107 ILE A O 1
ATOM 860 N N . GLY A 1 108 ? 13.368 -8.016 3.769 1.00 54.50 108 GLY A N 1
ATOM 861 C CA . GLY A 1 108 ? 12.106 -7.765 4.448 1.00 54.50 108 GLY A CA 1
ATOM 862 C C . GLY A 1 108 ? 11.980 -8.724 5.622 1.00 54.50 108 GLY A C 1
ATOM 863 O O . GLY A 1 108 ? 12.468 -9.853 5.558 1.00 54.50 108 GLY A O 1
ATOM 864 N N . LYS A 1 109 ? 11.339 -8.278 6.698 1.00 55.31 109 LYS A N 1
ATOM 865 C CA . LYS A 1 109 ? 10.973 -9.170 7.798 1.00 55.31 109 LYS A CA 1
ATOM 866 C C . LYS A 1 109 ? 9.673 -9.874 7.411 1.00 55.31 109 LYS A C 1
ATOM 868 O O . LYS A 1 109 ? 8.731 -9.228 6.954 1.00 55.31 109 LYS A O 1
ATOM 873 N N . GLU A 1 110 ? 9.614 -11.194 7.566 1.00 55.09 110 GLU A N 1
ATOM 874 C CA . GLU A 1 110 ? 8.329 -11.889 7.565 1.00 55.09 110 GLU A CA 1
ATOM 875 C C . GLU A 1 110 ? 7.537 -11.390 8.773 1.00 55.09 110 GLU A C 1
ATOM 877 O O . GLU A 1 110 ? 7.918 -11.614 9.922 1.00 55.09 110 GLU A O 1
ATOM 882 N N . VAL A 1 111 ? 6.450 -10.662 8.523 1.00 63.66 111 VAL A N 1
ATOM 883 C CA . VAL A 1 111 ? 5.526 -10.297 9.593 1.00 63.66 111 VAL A CA 1
ATOM 884 C C . VAL A 1 111 ? 4.728 -11.549 9.914 1.00 63.66 111 VAL A C 1
ATOM 886 O O . VAL A 1 111 ? 3.849 -11.937 9.145 1.00 63.66 111 VAL A O 1
ATOM 889 N N . CYS A 1 112 ? 5.051 -12.201 11.032 1.00 72.62 112 CYS A N 1
ATOM 890 C CA . CYS A 1 112 ? 4.234 -13.293 11.544 1.00 72.62 112 CYS A CA 1
ATOM 891 C C . CYS A 1 112 ? 2.808 -12.758 11.787 1.00 72.62 112 CYS A C 1
ATOM 893 O O . CYS A 1 112 ? 2.642 -11.866 12.629 1.00 72.62 112 CYS A O 1
ATOM 895 N N . PRO A 1 113 ? 1.778 -13.277 11.084 1.00 76.38 113 PRO A N 1
ATOM 896 C CA . PRO A 1 113 ? 0.407 -12.781 11.207 1.00 76.38 113 PRO A CA 1
ATOM 897 C C . PRO A 1 113 ? -0.104 -12.814 12.648 1.00 76.38 113 PRO A C 1
ATOM 899 O O . PRO A 1 113 ? -0.745 -11.871 13.107 1.00 76.38 113 PRO A O 1
ATOM 902 N N . ASN A 1 114 ? 0.246 -13.873 13.382 1.00 81.88 114 ASN A N 1
ATOM 903 C CA . ASN A 1 114 ? -0.139 -14.028 14.780 1.00 81.88 114 ASN A CA 1
ATOM 904 C C . ASN A 1 114 ? 0.599 -13.041 15.688 1.00 81.88 114 ASN A C 1
ATOM 906 O O . ASN A 1 114 ? -0.036 -12.459 16.555 1.00 81.88 114 ASN A O 1
ATOM 910 N N . CYS A 1 115 ? 1.891 -12.774 15.463 1.00 83.19 115 CYS A N 1
ATOM 911 C CA . CYS A 1 115 ? 2.619 -11.774 16.253 1.00 83.19 115 CYS A CA 1
ATOM 912 C C . CYS A 1 115 ? 2.068 -10.361 16.036 1.00 83.19 115 CYS A C 1
ATOM 914 O O . CYS A 1 115 ? 1.957 -9.602 16.993 1.00 83.19 115 CYS A O 1
ATOM 916 N N . PHE A 1 116 ? 1.704 -10.011 14.798 1.00 87.44 116 PHE A N 1
ATOM 917 C CA . PHE A 1 116 ? 1.093 -8.715 14.501 1.00 87.44 116 PHE A CA 1
ATOM 918 C C . PHE A 1 116 ? -0.267 -8.574 15.179 1.00 87.44 116 PHE A C 1
ATOM 920 O O . PHE A 1 116 ? -0.536 -7.583 15.848 1.00 87.44 116 PHE A O 1
ATOM 927 N N . LEU A 1 117 ? -1.109 -9.599 15.059 1.00 87.25 117 LEU A N 1
ATOM 928 C CA . LEU A 1 117 ? -2.423 -9.606 15.682 1.00 87.25 117 LEU A CA 1
ATOM 929 C C . LEU A 1 117 ? -2.336 -9.582 17.215 1.00 87.25 117 LEU A C 1
ATOM 931 O O . LEU A 1 117 ? -3.082 -8.843 17.851 1.00 87.25 117 LEU A O 1
ATOM 935 N N . GLU A 1 118 ? -1.417 -10.338 17.818 1.00 87.81 118 GLU A N 1
ATOM 936 C CA . GLU A 1 118 ? -1.185 -10.276 19.262 1.00 87.81 118 GLU A CA 1
ATOM 937 C C . GLU A 1 118 ? -0.691 -8.905 19.709 1.00 87.81 118 GLU A C 1
ATOM 939 O O . GLU A 1 118 ? -1.161 -8.404 20.727 1.00 87.81 118 GLU A O 1
ATOM 944 N N . PHE A 1 119 ? 0.212 -8.279 18.952 1.00 89.00 119 PHE A N 1
ATOM 945 C CA . PHE A 1 119 ? 0.668 -6.924 19.244 1.00 89.00 119 PHE A CA 1
ATOM 946 C C . PHE A 1 119 ? -0.512 -5.945 19.290 1.00 89.00 119 PHE A C 1
ATOM 948 O O . PHE A 1 119 ? -0.677 -5.231 20.276 1.00 89.00 119 PHE A O 1
ATOM 955 N N . LEU A 1 120 ? -1.387 -5.981 18.279 1.00 89.62 120 LEU A N 1
ATOM 956 C CA . LEU A 1 120 ? -2.578 -5.128 18.231 1.00 89.62 120 LEU A CA 1
ATOM 957 C C . LEU A 1 120 ? -3.552 -5.393 19.389 1.00 89.62 120 LEU A C 1
ATOM 959 O O . LEU A 1 120 ? -4.166 -4.459 19.889 1.00 89.62 120 LEU A O 1
ATOM 963 N N . LYS A 1 121 ? -3.701 -6.648 19.829 1.00 89.00 121 LYS A N 1
ATOM 964 C CA . LYS A 1 121 ? -4.587 -6.999 20.953 1.00 89.00 121 LYS A CA 1
ATOM 965 C C . LYS A 1 121 ? -4.022 -6.592 22.315 1.00 89.00 121 LYS A C 1
ATOM 967 O O . LYS A 1 121 ? -4.795 -6.298 23.223 1.00 89.00 121 LYS A O 1
ATOM 972 N N . ARG A 1 122 ? -2.694 -6.608 22.476 1.00 86.50 122 ARG A N 1
ATOM 973 C CA . ARG A 1 122 ? -2.007 -6.262 23.735 1.00 86.50 122 ARG A CA 1
ATOM 974 C C . ARG A 1 122 ? -1.946 -4.761 23.991 1.00 86.50 122 ARG A C 1
ATOM 976 O O . ARG A 1 122 ? -1.855 -4.363 25.148 1.00 86.50 122 ARG A O 1
ATOM 983 N N . SER A 1 123 ? -1.993 -3.951 22.938 1.00 82.00 123 SER A N 1
ATOM 984 C CA . SER A 1 123 ? -1.956 -2.492 23.020 1.00 82.00 123 SER A CA 1
ATOM 985 C C . SER A 1 123 ? -3.306 -1.917 22.581 1.00 82.00 123 SER A C 1
ATOM 987 O O . SER A 1 123 ? -3.503 -1.701 21.387 1.00 82.00 123 SER A O 1
ATOM 989 N N . PRO A 1 124 ? -4.239 -1.648 23.523 1.00 79.56 124 PRO A N 1
ATOM 990 C CA . PRO A 1 124 ? -5.557 -1.085 23.219 1.00 79.56 124 PRO A CA 1
ATOM 991 C C . PRO A 1 124 ? -5.491 0.208 22.403 1.00 79.56 124 PRO A C 1
ATOM 993 O O . PRO A 1 124 ? -6.376 0.481 21.599 1.00 79.56 124 PRO A O 1
ATOM 996 N N . ILE A 1 125 ? -4.422 0.980 22.598 1.00 86.94 125 ILE A N 1
ATOM 997 C CA . ILE A 1 125 ? -4.111 2.188 21.848 1.00 86.94 125 ILE A CA 1
ATOM 998 C C . ILE A 1 125 ? -2.670 2.051 21.360 1.00 86.94 125 ILE A C 1
ATOM 1000 O O . ILE A 1 125 ? -1.753 1.863 22.162 1.00 86.94 125 ILE A O 1
ATOM 1004 N N . ALA A 1 126 ? -2.472 2.115 20.047 1.00 89.25 126 ALA A N 1
ATOM 1005 C CA . ALA A 1 126 ? -1.162 1.987 19.423 1.00 89.25 126 ALA A CA 1
ATOM 1006 C C . ALA A 1 126 ? -0.970 3.057 18.346 1.00 89.25 126 ALA A C 1
ATOM 1008 O O . ALA A 1 126 ? -1.754 3.166 17.406 1.00 89.25 126 ALA A O 1
ATOM 1009 N N . ASN A 1 127 ? 0.110 3.822 18.455 1.00 91.38 127 ASN A N 1
ATOM 1010 C CA . ASN A 1 127 ? 0.541 4.766 17.430 1.00 91.38 127 ASN A CA 1
ATOM 1011 C C . ASN A 1 127 ? 1.108 4.044 16.206 1.00 91.38 127 ASN A C 1
ATOM 1013 O O . ASN A 1 127 ? 1.781 3.012 16.303 1.00 91.38 127 AS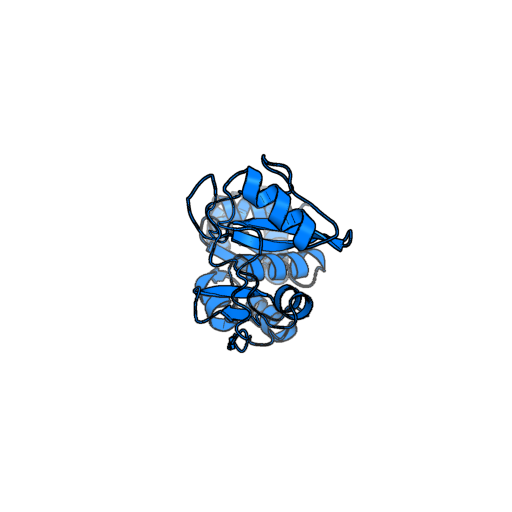N A O 1
ATOM 1017 N N . PHE A 1 128 ? 0.885 4.638 15.036 1.00 91.31 128 PHE A N 1
ATOM 1018 C CA . PHE A 1 128 ? 1.351 4.080 13.772 1.00 91.31 128 PHE A CA 1
ATOM 1019 C C . PHE A 1 128 ? 2.867 3.923 13.747 1.00 91.31 128 PHE A C 1
ATOM 1021 O O . PHE A 1 128 ? 3.343 2.890 13.289 1.00 91.31 128 PHE A O 1
ATOM 1028 N N . SER A 1 129 ? 3.630 4.888 14.273 1.00 86.62 129 SER A N 1
ATOM 1029 C CA . SER A 1 129 ? 5.094 4.787 14.311 1.00 86.62 129 SER A CA 1
ATOM 1030 C C . SER A 1 129 ? 5.573 3.548 15.064 1.00 86.62 129 SER A C 1
ATOM 1032 O O . SER A 1 129 ? 6.362 2.793 14.506 1.00 86.62 129 SER A O 1
ATOM 1034 N N . THR A 1 130 ? 5.026 3.237 16.243 1.00 86.25 130 THR A N 1
ATOM 1035 C CA . THR A 1 130 ? 5.427 2.027 16.983 1.00 86.25 130 THR A CA 1
ATOM 1036 C C . THR A 1 130 ? 5.063 0.749 16.233 1.00 86.25 130 THR A C 1
ATOM 1038 O O . THR A 1 130 ? 5.867 -0.183 16.202 1.00 86.25 130 THR A O 1
ATOM 1041 N N . ILE A 1 131 ? 3.887 0.680 15.594 1.00 87.50 131 ILE A N 1
ATOM 1042 C CA . ILE A 1 131 ? 3.496 -0.493 14.791 1.00 87.50 131 ILE A CA 1
ATOM 1043 C C . ILE A 1 131 ? 4.446 -0.649 13.592 1.00 87.50 131 ILE A C 1
ATOM 1045 O O . ILE A 1 131 ? 4.975 -1.734 13.340 1.00 87.50 131 ILE A O 1
ATOM 1049 N N . MET A 1 132 ? 4.690 0.440 12.862 1.00 85.94 132 MET A N 1
ATOM 1050 C CA . MET A 1 132 ? 5.573 0.455 11.698 1.00 85.94 132 MET A CA 1
ATOM 1051 C C . MET A 1 132 ? 7.003 0.068 12.064 1.00 85.94 132 MET A C 1
ATOM 1053 O O . MET A 1 132 ? 7.590 -0.750 11.366 1.00 85.94 132 MET A O 1
ATOM 1057 N N . GLU A 1 133 ? 7.554 0.603 13.153 1.00 81.44 133 GLU A N 1
ATOM 1058 C CA . GLU A 1 133 ? 8.915 0.313 13.615 1.00 81.44 133 GLU A CA 1
ATOM 1059 C C . GLU A 1 133 ? 9.051 -1.128 14.116 1.00 81.44 133 GLU A C 1
ATOM 1061 O O . GLU A 1 133 ? 9.984 -1.836 13.725 1.00 81.44 133 GLU A O 1
ATOM 1066 N N . SER A 1 134 ? 8.084 -1.602 14.910 1.00 82.00 134 SER A N 1
ATOM 1067 C CA . SER A 1 134 ? 8.091 -2.961 15.473 1.00 82.00 134 SER A CA 1
ATOM 1068 C C . SER A 1 134 ? 8.118 -4.033 14.384 1.00 82.00 134 SER A C 1
ATOM 1070 O O . SER A 1 134 ? 8.815 -5.043 14.507 1.00 82.00 134 SER A O 1
ATOM 1072 N N . PHE A 1 135 ? 7.398 -3.798 13.284 1.00 80.19 135 PHE A N 1
ATOM 1073 C CA . PHE A 1 135 ? 7.277 -4.756 12.185 1.00 80.19 135 PHE A CA 1
ATOM 1074 C C . PHE A 1 135 ? 8.064 -4.367 10.927 1.00 80.19 135 PHE A C 1
ATOM 1076 O O . PHE A 1 135 ? 8.117 -5.147 9.976 1.00 80.19 135 PHE A O 1
ATOM 1083 N N . ASN A 1 136 ? 8.731 -3.209 10.939 1.00 76.69 136 ASN A N 1
ATOM 1084 C CA . ASN A 1 136 ? 9.433 -2.613 9.803 1.00 76.69 136 ASN A CA 1
ATOM 1085 C C . ASN A 1 136 ? 8.573 -2.607 8.522 1.00 76.69 136 ASN A C 1
ATOM 1087 O O . ASN A 1 136 ? 8.968 -3.147 7.483 1.00 76.69 136 ASN A O 1
ATOM 1091 N N . ILE A 1 137 ? 7.364 -2.054 8.632 1.00 80.12 137 ILE A N 1
ATOM 1092 C CA . ILE A 1 137 ? 6.361 -1.992 7.559 1.00 80.12 137 ILE A CA 1
ATOM 1093 C C . ILE A 1 137 ? 5.969 -0.547 7.251 1.00 80.12 137 ILE A C 1
ATOM 1095 O O . ILE A 1 137 ? 6.054 0.320 8.116 1.00 80.12 137 ILE A O 1
ATOM 1099 N N . SER A 1 138 ? 5.514 -0.278 6.024 1.00 82.75 138 SER A N 1
ATOM 1100 C CA . SER A 1 138 ? 5.016 1.057 5.670 1.00 82.75 138 SER A CA 1
ATOM 1101 C C . SER A 1 138 ? 3.607 1.309 6.217 1.00 82.75 138 SER A C 1
ATOM 1103 O O . SER A 1 138 ? 2.841 0.369 6.442 1.00 82.75 138 SER A O 1
ATOM 1105 N N . ALA A 1 139 ? 3.217 2.582 6.347 1.00 83.06 139 ALA A N 1
ATOM 1106 C CA . ALA A 1 139 ? 1.872 2.968 6.786 1.00 83.06 139 ALA A CA 1
ATOM 1107 C C . ALA A 1 139 ? 0.768 2.350 5.909 1.00 83.06 139 ALA A C 1
ATOM 1109 O O . ALA A 1 139 ? -0.218 1.824 6.421 1.00 83.06 139 ALA A O 1
ATOM 1110 N N . GLN A 1 140 ? 0.956 2.335 4.584 1.00 84.12 140 GLN A N 1
ATOM 1111 C CA . GLN A 1 140 ? 0.002 1.722 3.653 1.00 84.12 140 GLN A CA 1
ATOM 1112 C C . GLN A 1 140 ? -0.137 0.209 3.877 1.00 84.12 140 GLN A C 1
ATOM 1114 O O . GLN A 1 140 ? -1.246 -0.324 3.850 1.00 84.12 140 GLN A O 1
ATOM 1119 N N . GLN A 1 141 ? 0.977 -0.492 4.116 1.00 81.88 141 GLN A N 1
ATOM 1120 C CA . GLN A 1 141 ? 0.969 -1.932 4.394 1.00 81.88 141 GLN A CA 1
ATOM 1121 C C . GLN A 1 141 ? 0.306 -2.239 5.735 1.00 81.88 141 GLN A C 1
ATOM 1123 O O . GLN A 1 141 ? -0.501 -3.162 5.817 1.00 81.88 141 GLN A O 1
ATOM 1128 N N . MET A 1 142 ? 0.611 -1.446 6.760 1.00 89.44 142 MET A N 1
ATOM 1129 C CA . MET A 1 142 ? 0.000 -1.543 8.080 1.00 89.44 142 MET A CA 1
ATOM 1130 C C . MET A 1 142 ? -1.519 -1.368 8.006 1.00 89.44 142 MET A C 1
ATOM 1132 O O . MET A 1 142 ? -2.243 -2.243 8.469 1.00 89.44 142 MET A O 1
ATOM 1136 N N . ILE A 1 143 ? -2.008 -0.294 7.375 1.00 89.50 143 ILE A N 1
ATOM 1137 C CA . ILE A 1 143 ? -3.451 -0.037 7.226 1.00 89.50 143 ILE A CA 1
ATOM 1138 C C . ILE A 1 143 ? -4.126 -1.198 6.493 1.00 89.50 143 ILE A C 1
ATOM 1140 O O . ILE A 1 143 ? -5.167 -1.682 6.931 1.00 89.50 143 ILE A O 1
ATOM 1144 N N . LYS A 1 144 ? -3.513 -1.692 5.410 1.00 88.44 144 LYS A N 1
ATOM 1145 C CA . LYS A 1 144 ? -4.040 -2.832 4.653 1.00 88.44 144 LYS A CA 1
ATOM 1146 C C . LYS A 1 144 ? -4.140 -4.100 5.507 1.00 88.44 144 LYS A C 1
ATOM 1148 O O . LYS A 1 144 ? -5.151 -4.788 5.429 1.00 88.44 144 LYS A O 1
ATOM 1153 N N . LEU A 1 145 ? -3.121 -4.401 6.315 1.00 87.19 145 LEU A N 1
ATOM 1154 C CA . LEU A 1 145 ? -3.117 -5.562 7.212 1.00 87.19 145 LEU A CA 1
ATOM 1155 C C . LEU A 1 145 ? -4.168 -5.439 8.319 1.00 87.19 145 LEU A C 1
ATOM 1157 O O . LEU A 1 145 ? -4.875 -6.402 8.590 1.00 87.19 145 LEU A O 1
ATOM 1161 N N . ILE A 1 146 ? -4.289 -4.264 8.942 1.00 90.12 146 ILE A N 1
ATOM 1162 C CA . ILE A 1 146 ? -5.285 -4.027 9.994 1.00 90.12 146 ILE A CA 1
ATOM 1163 C C . ILE A 1 146 ? -6.699 -4.165 9.424 1.00 90.12 146 ILE A C 1
ATOM 1165 O O . ILE A 1 146 ? -7.505 -4.885 10.006 1.00 90.12 146 ILE A O 1
ATOM 1169 N N . ASN A 1 147 ? -6.987 -3.533 8.281 1.00 89.19 147 ASN A N 1
ATOM 1170 C CA . ASN A 1 147 ? -8.290 -3.653 7.622 1.00 89.19 147 ASN A CA 1
ATOM 1171 C C . ASN A 1 147 ? -8.609 -5.106 7.278 1.00 89.19 147 ASN A C 1
ATOM 1173 O O . ASN A 1 147 ? -9.684 -5.574 7.620 1.00 89.19 147 ASN A O 1
ATOM 1177 N N . GLN A 1 148 ? -7.648 -5.850 6.724 1.00 86.81 148 GLN A N 1
ATOM 1178 C CA . GLN A 1 148 ? -7.837 -7.272 6.450 1.00 86.81 148 GLN A CA 1
ATOM 1179 C C . GLN A 1 148 ? -8.239 -8.055 7.713 1.00 86.81 148 GLN A C 1
ATOM 1181 O O . GLN A 1 148 ? -9.150 -8.870 7.658 1.00 86.81 148 GLN A O 1
ATOM 1186 N N . TYR A 1 149 ? -7.608 -7.806 8.866 1.00 89.31 149 TYR A N 1
ATOM 1187 C CA . TYR A 1 149 ? -7.985 -8.494 10.107 1.00 89.31 149 TYR A CA 1
ATOM 1188 C C . TYR A 1 149 ? -9.332 -8.054 10.684 1.00 89.31 149 TYR A C 1
ATOM 1190 O O . TYR A 1 149 ? -9.950 -8.837 11.405 1.00 89.31 149 TYR A O 1
ATOM 1198 N N . ILE A 1 150 ? -9.761 -6.821 10.412 1.00 87.50 150 ILE A N 1
ATOM 1199 C CA . ILE A 1 150 ? -11.098 -6.333 10.766 1.00 87.50 150 ILE A CA 1
ATOM 1200 C C . ILE A 1 150 ? -12.146 -7.018 9.883 1.00 87.50 150 ILE A C 1
ATOM 1202 O O . ILE A 1 150 ? -13.141 -7.503 10.411 1.00 87.50 150 ILE A O 1
ATOM 1206 N N . ASP A 1 151 ? -11.899 -7.097 8.574 1.00 86.19 151 ASP A N 1
ATOM 1207 C CA . ASP A 1 151 ? -12.799 -7.718 7.595 1.00 86.19 151 ASP A CA 1
ATOM 1208 C C . ASP A 1 151 ? -12.915 -9.238 7.809 1.00 86.19 151 ASP A C 1
ATOM 1210 O O . ASP A 1 151 ? -13.979 -9.817 7.626 1.00 86.19 151 ASP A O 1
ATOM 1214 N N . GLU A 1 152 ? -11.830 -9.891 8.243 1.00 86.81 152 GLU A N 1
ATOM 1215 C CA . GLU A 1 152 ? -11.811 -11.303 8.659 1.00 86.81 152 GLU A CA 1
ATOM 1216 C C . GLU A 1 152 ? -12.392 -11.530 10.075 1.00 86.81 152 GLU A C 1
ATOM 1218 O O . GLU A 1 152 ? -12.294 -12.639 10.600 1.00 86.81 152 GLU A O 1
ATOM 1223 N N . GLU A 1 153 ? -12.920 -10.491 10.736 1.00 84.38 153 GLU A N 1
ATOM 1224 C CA . GLU A 1 153 ? -13.458 -10.517 12.111 1.00 84.38 153 GLU A CA 1
ATOM 1225 C C . GLU A 1 153 ? -12.468 -11.020 13.186 1.00 84.38 153 GLU A C 1
ATOM 1227 O O . GLU A 1 153 ? -12.837 -11.405 14.297 1.00 84.38 153 GLU A O 1
ATOM 1232 N N . ARG A 1 154 ? -11.162 -11.000 12.900 1.00 85.19 154 ARG A N 1
ATOM 1233 C CA . ARG A 1 154 ? -10.122 -11.504 13.818 1.00 85.19 154 ARG A CA 1
ATOM 1234 C C . ARG A 1 154 ? -9.761 -10.505 14.914 1.00 85.19 154 ARG A C 1
ATOM 1236 O O . ARG A 1 154 ? -9.259 -10.898 15.980 1.00 85.19 154 ARG A O 1
ATOM 1243 N N . ILE A 1 155 ? -9.971 -9.221 14.631 1.00 89.00 155 ILE A N 1
ATOM 1244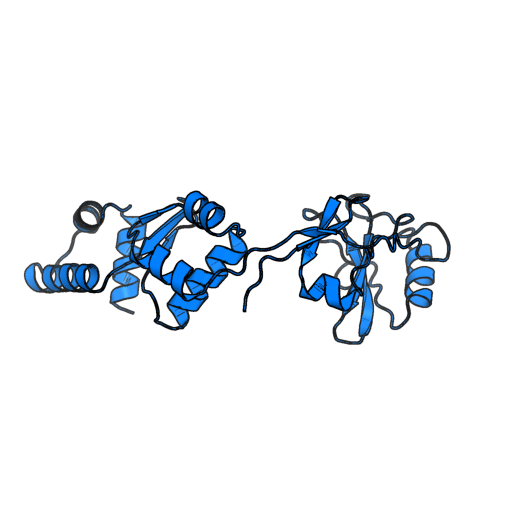 C CA . ILE A 1 155 ? -9.841 -8.097 15.560 1.00 89.00 155 ILE A CA 1
ATOM 1245 C C . ILE A 1 155 ? -10.991 -7.119 15.344 1.00 89.00 155 ILE A C 1
ATOM 1247 O O . ILE A 1 155 ? -11.545 -7.014 14.255 1.00 89.00 155 ILE A O 1
ATOM 1251 N N . TYR A 1 156 ? -11.282 -6.333 16.372 1.00 87.12 156 TYR A N 1
ATOM 1252 C CA . TYR A 1 156 ? -12.235 -5.243 16.286 1.00 87.12 156 TYR A CA 1
ATOM 1253 C C . TYR A 1 156 ? -11.531 -3.951 16.695 1.00 87.12 156 TYR A C 1
ATOM 1255 O O . TYR A 1 156 ? -10.851 -3.906 17.718 1.00 87.12 156 TYR A O 1
ATOM 1263 N N . GLY A 1 157 ? -11.609 -2.914 15.866 1.00 87.88 157 GLY A N 1
ATOM 1264 C CA . GLY A 1 157 ? -10.862 -1.684 16.116 1.00 87.88 157 GLY A CA 1
ATOM 1265 C C . GLY A 1 157 ? -11.119 -0.569 15.114 1.00 87.88 157 GLY A C 1
ATOM 1266 O O . GLY A 1 157 ? -11.843 -0.756 14.130 1.00 87.88 157 GLY A O 1
ATOM 1267 N N . ILE A 1 158 ? -10.533 0.596 15.384 1.00 88.19 158 ILE A N 1
ATOM 1268 C CA . ILE A 1 158 ? -10.649 1.816 14.581 1.00 88.19 158 ILE A CA 1
ATOM 1269 C C . ILE A 1 158 ? -9.260 2.301 14.201 1.00 88.19 158 ILE A C 1
ATOM 1271 O O . ILE A 1 158 ? -8.378 2.431 15.045 1.00 88.19 158 ILE A O 1
ATOM 1275 N N . ILE A 1 159 ? -9.095 2.596 12.916 1.00 89.50 159 ILE A N 1
ATOM 1276 C CA . ILE A 1 159 ? -7.912 3.258 12.379 1.00 89.50 159 ILE A CA 1
ATOM 1277 C C . ILE A 1 159 ? -8.213 4.756 12.320 1.00 89.50 159 ILE A C 1
ATOM 1279 O O . ILE A 1 159 ? -9.085 5.184 11.561 1.00 89.50 159 ILE A O 1
ATOM 1283 N N . ASP A 1 160 ? -7.487 5.549 13.099 1.00 87.75 160 ASP A N 1
ATOM 1284 C CA . ASP A 1 160 ? -7.490 7.001 13.005 1.00 87.75 160 ASP A CA 1
ATOM 1285 C C . ASP A 1 160 ? -6.272 7.481 12.214 1.00 87.75 160 ASP A C 1
ATOM 1287 O O . ASP A 1 160 ? -5.138 7.467 12.687 1.00 87.75 160 ASP A O 1
ATOM 1291 N N . GLN A 1 161 ? -6.508 7.905 10.975 1.00 85.88 161 GLN A N 1
ATOM 1292 C CA . GLN A 1 161 ? -5.449 8.420 10.110 1.00 85.88 161 GLN A CA 1
ATOM 1293 C C . GLN A 1 161 ? -5.059 9.867 10.434 1.00 85.88 161 GLN A C 1
ATOM 1295 O O . GLN A 1 161 ? -3.958 10.272 10.066 1.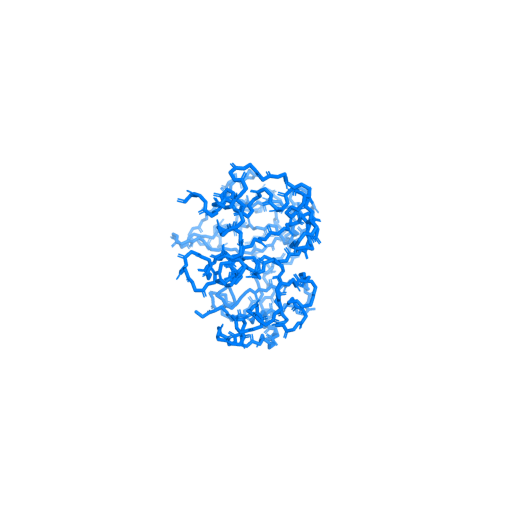00 85.88 161 GLN A O 1
ATOM 1300 N N . LYS A 1 162 ? -5.936 10.638 11.094 1.00 85.38 162 LYS A N 1
ATOM 1301 C CA . LYS A 1 162 ? -5.686 12.044 11.441 1.00 85.38 162 LYS A CA 1
ATOM 1302 C C . LYS A 1 162 ? -4.679 12.119 12.581 1.00 85.38 162 LYS A C 1
ATOM 1304 O O . LYS A 1 162 ? -3.653 12.776 12.439 1.00 85.38 162 LYS A O 1
ATOM 1309 N N . ASP A 1 163 ? -4.941 11.357 13.639 1.00 85.62 163 ASP A N 1
ATOM 1310 C CA . ASP A 1 163 ? -4.077 11.299 14.819 1.00 85.62 163 ASP A CA 1
ATOM 1311 C C . ASP A 1 163 ? -3.005 10.194 14.710 1.00 85.62 163 ASP A C 1
ATOM 1313 O O . ASP A 1 163 ? -2.146 10.069 15.577 1.00 85.62 163 ASP A O 1
ATOM 1317 N N . GLN A 1 164 ? -3.011 9.417 13.616 1.00 90.19 164 GLN A N 1
ATOM 1318 C CA . GLN A 1 164 ? -2.091 8.299 13.349 1.00 90.19 164 GLN A CA 1
ATOM 1319 C C . GLN A 1 164 ? -2.094 7.236 14.458 1.00 90.19 164 GLN A C 1
ATOM 1321 O O . GLN A 1 164 ? -1.046 6.751 14.899 1.00 90.19 164 GLN A O 1
ATOM 1326 N N . MET A 1 165 ? -3.295 6.857 14.890 1.00 90.38 165 MET A N 1
ATOM 1327 C CA . MET A 1 165 ? -3.533 5.934 15.996 1.00 90.38 165 MET A CA 1
ATOM 1328 C C . MET A 1 165 ? -4.422 4.771 15.563 1.00 90.38 165 MET A C 1
ATOM 1330 O O . MET A 1 165 ? -5.320 4.903 14.732 1.00 90.38 165 MET A O 1
ATOM 1334 N N . PHE A 1 166 ? -4.182 3.605 16.145 1.00 91.31 166 PHE A N 1
ATOM 1335 C CA . PHE A 1 166 ? -5.061 2.452 16.072 1.00 91.31 166 PHE A CA 1
ATOM 1336 C C . PHE A 1 166 ? -5.641 2.170 17.456 1.00 91.31 166 PHE A C 1
ATOM 1338 O O . PHE A 1 166 ? -4.904 2.064 18.436 1.00 91.31 166 PHE A O 1
ATOM 1345 N N . TYR A 1 167 ? -6.961 2.018 17.507 1.00 89.50 167 TYR A N 1
ATOM 1346 C CA . TYR A 1 167 ? -7.715 1.707 18.713 1.00 89.50 167 TYR A CA 1
ATOM 1347 C C . TYR A 1 167 ? -8.265 0.289 18.606 1.00 89.50 167 TYR A C 1
ATOM 1349 O O . TYR A 1 167 ? -9.150 0.028 17.789 1.00 89.50 167 TYR A O 1
ATOM 1357 N N . TYR A 1 168 ? -7.759 -0.625 19.425 1.00 90.50 168 TYR A N 1
ATOM 1358 C CA . TYR A 1 168 ? -8.324 -1.959 19.575 1.00 90.50 168 TYR A CA 1
ATOM 1359 C C . TYR A 1 168 ? -9.489 -1.925 20.566 1.00 90.50 168 TYR A C 1
ATOM 1361 O O . TYR A 1 168 ? -9.356 -1.490 21.708 1.00 90.50 168 TYR A O 1
ATOM 1369 N N . ILE A 1 169 ? -10.640 -2.423 20.126 1.00 86.94 169 ILE A N 1
ATOM 1370 C CA . ILE A 1 169 ? -11.857 -2.508 20.925 1.00 86.94 169 ILE A CA 1
ATOM 1371 C C . ILE A 1 169 ? -11.999 -3.963 21.367 1.00 86.94 169 ILE A C 1
ATOM 1373 O O . ILE A 1 169 ? -12.396 -4.837 20.593 1.00 86.94 169 ILE A O 1
ATOM 1377 N N . SER A 1 170 ? -11.654 -4.229 22.623 1.00 85.88 170 SER A N 1
ATOM 1378 C CA . SER A 1 170 ? -11.792 -5.563 23.201 1.00 85.88 170 SER A CA 1
ATOM 1379 C C . SER A 1 170 ? -13.262 -5.938 23.423 1.00 85.88 170 SER A C 1
ATOM 1381 O O . SER A 1 170 ? -14.145 -5.081 23.513 1.00 85.88 170 SER A O 1
ATOM 1383 N N . TYR A 1 171 ? -13.519 -7.239 23.577 1.00 85.12 171 TYR A N 1
ATOM 1384 C CA . TYR A 1 171 ? -14.838 -7.739 23.969 1.00 85.12 171 TYR A CA 1
ATOM 1385 C C . TYR A 1 171 ? -15.313 -7.116 25.291 1.00 85.12 171 TYR A C 1
ATOM 1387 O O . TYR A 1 171 ? -16.436 -6.637 25.385 1.00 85.12 171 TYR A O 1
ATOM 1395 N N . GLU A 1 172 ? -14.432 -7.018 26.288 1.00 83.88 172 GLU A N 1
ATOM 1396 C CA . GLU A 1 172 ? -14.750 -6.384 27.572 1.00 83.88 172 GLU A CA 1
ATOM 1397 C C . GLU A 1 172 ? -15.146 -4.910 27.423 1.00 83.88 172 GLU A C 1
ATOM 1399 O O . GLU A 1 172 ? -16.048 -4.430 28.108 1.00 83.88 172 GLU A O 1
ATOM 1404 N N . MET A 1 173 ? -14.479 -4.177 26.527 1.00 82.19 173 MET A N 1
ATOM 1405 C CA . MET A 1 173 ? -14.812 -2.784 26.241 1.00 82.19 173 MET A CA 1
ATOM 1406 C C . MET A 1 173 ? -16.196 -2.682 25.594 1.00 82.19 173 MET A C 1
ATOM 1408 O O . MET A 1 173 ? -16.997 -1.844 26.003 1.00 82.19 173 MET A O 1
ATOM 1412 N N . ARG A 1 174 ? -16.512 -3.578 24.652 1.00 83.62 174 ARG A N 1
ATOM 1413 C CA . ARG A 1 174 ? -17.843 -3.681 24.041 1.00 83.62 174 ARG A CA 1
ATOM 1414 C C . ARG A 1 174 ? -18.926 -3.953 25.085 1.00 83.62 174 ARG A C 1
ATOM 1416 O O . ARG A 1 174 ? -19.909 -3.220 25.129 1.00 83.62 174 ARG A O 1
ATOM 1423 N N . GLU A 1 175 ? -18.717 -4.928 25.963 1.00 84.81 175 GLU A N 1
ATOM 1424 C CA . GLU A 1 175 ? -19.663 -5.268 27.033 1.00 84.81 175 GLU A CA 1
ATOM 1425 C C . GLU A 1 175 ? -19.882 -4.106 28.008 1.00 84.81 175 GLU A C 1
ATOM 1427 O O . GLU A 1 175 ? -21.018 -3.813 28.386 1.00 84.81 175 GLU A O 1
ATOM 1432 N N . LYS A 1 176 ? -18.816 -3.384 28.377 1.00 83.06 176 LYS A N 1
ATOM 1433 C CA . LYS A 1 176 ? -18.922 -2.182 29.219 1.00 83.06 176 LYS A CA 1
ATOM 1434 C C . LYS A 1 176 ? -19.759 -1.091 28.557 1.00 83.06 176 LYS A C 1
ATOM 1436 O O . LYS A 1 176 ? -20.595 -0.482 29.223 1.00 83.06 176 LYS A O 1
ATOM 1441 N N . ILE A 1 177 ? -19.555 -0.855 27.260 1.00 82.62 177 ILE A N 1
ATOM 1442 C CA . ILE A 1 177 ? -20.322 0.134 26.495 1.00 82.62 177 ILE A CA 1
ATOM 1443 C C . ILE A 1 177 ? -21.797 -0.276 26.437 1.00 82.62 177 ILE A C 1
ATOM 1445 O O . ILE A 1 177 ? -22.661 0.527 26.784 1.00 82.62 177 ILE A O 1
ATOM 1449 N N . LEU A 1 178 ? -22.091 -1.529 26.076 1.00 83.38 178 LEU A N 1
ATOM 1450 C CA . LEU A 1 178 ? -23.460 -2.047 25.993 1.00 83.38 178 LEU A CA 1
ATOM 1451 C C . LEU A 1 178 ? -24.178 -1.993 27.345 1.00 83.38 178 LEU A C 1
ATOM 1453 O O . LEU A 1 178 ? -25.307 -1.514 27.423 1.00 83.38 178 LEU A O 1
ATOM 1457 N N . SER A 1 179 ? -23.502 -2.400 28.421 1.00 84.50 179 SER A N 1
ATOM 1458 C CA . SER A 1 179 ? -24.045 -2.344 29.782 1.00 84.50 179 SER A CA 1
ATOM 1459 C C . SER A 1 179 ? -24.392 -0.915 30.198 1.00 84.50 179 SER A C 1
ATOM 1461 O O . SER A 1 179 ? -25.416 -0.685 30.840 1.00 84.50 179 SER A O 1
ATOM 1463 N N . LYS A 1 180 ? -23.557 0.064 29.823 1.00 81.00 180 LYS A N 1
ATOM 1464 C CA . LYS A 1 180 ? -23.809 1.480 30.109 1.00 81.00 180 LYS A CA 1
ATOM 1465 C C . LYS A 1 180 ? -24.990 2.021 29.301 1.00 81.00 180 LYS A C 1
ATOM 1467 O O . LYS A 1 180 ? -25.844 2.689 29.875 1.00 81.00 180 LYS A O 1
ATOM 1472 N N . ILE A 1 181 ? -25.092 1.664 28.017 1.00 82.44 181 ILE A N 1
AT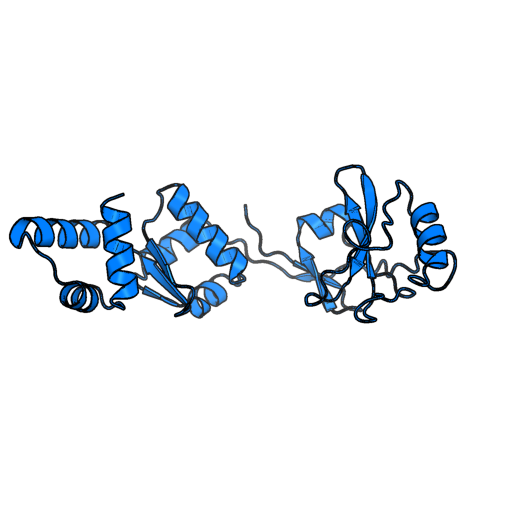OM 1473 C CA . ILE A 1 181 ? -26.247 2.005 27.168 1.00 82.44 181 ILE A CA 1
ATOM 1474 C C . ILE A 1 181 ? -27.541 1.446 27.772 1.00 82.44 181 ILE A C 1
ATOM 1476 O O . ILE A 1 181 ? -28.525 2.172 27.881 1.00 82.44 181 ILE A O 1
ATOM 1480 N N . GLN A 1 182 ? -27.535 0.185 28.212 1.00 83.00 182 GLN A N 1
ATOM 1481 C CA . GLN A 1 182 ? -28.704 -0.454 28.822 1.00 83.00 182 GLN A CA 1
ATOM 1482 C C . GLN A 1 182 ? -29.098 0.178 30.165 1.00 83.00 182 GLN A C 1
ATOM 1484 O O . GLN A 1 182 ? -30.286 0.285 30.456 1.00 83.00 182 GLN A O 1
ATOM 1489 N N . LYS A 1 183 ? -28.123 0.597 30.984 1.00 84.25 183 LYS A N 1
ATOM 1490 C CA . LYS A 1 183 ? -28.383 1.222 32.291 1.00 84.25 183 LYS A CA 1
ATOM 1491 C C . LYS A 1 183 ? -28.912 2.647 32.186 1.00 84.25 183 LYS A C 1
ATOM 1493 O O . LYS A 1 183 ? -29.811 3.012 32.933 1.00 84.25 183 LYS A O 1
ATOM 1498 N N . GLU A 1 184 ? -28.297 3.459 31.333 1.00 82.94 184 GLU A N 1
ATOM 1499 C CA . GLU A 1 184 ? -28.538 4.905 31.304 1.00 82.94 184 GLU A CA 1
ATOM 1500 C C . GLU A 1 184 ? -29.556 5.302 30.228 1.00 82.94 184 GLU A C 1
ATOM 1502 O O . GLU A 1 184 ? -30.167 6.363 30.330 1.00 82.94 184 GLU A O 1
ATOM 1507 N N . GLY A 1 185 ? -29.753 4.477 29.191 1.00 72.88 185 GLY A N 1
ATOM 1508 C CA . GLY A 1 185 ? -30.654 4.736 28.059 1.00 72.88 185 GLY A CA 1
ATOM 1509 C C . GLY A 1 185 ? -30.217 5.888 27.140 1.00 72.88 185 GLY A C 1
ATOM 1510 O O . GLY A 1 185 ? -30.570 5.908 25.964 1.00 72.88 185 GLY A O 1
ATOM 1511 N N . ILE A 1 186 ? -29.417 6.827 27.649 1.00 76.88 186 ILE A N 1
ATOM 1512 C CA . ILE A 1 186 ? -28.855 7.984 26.951 1.00 76.88 186 ILE A CA 1
ATOM 1513 C C . ILE A 1 186 ? -27.373 8.060 27.304 1.00 76.88 186 ILE A C 1
ATOM 1515 O O . ILE A 1 186 ? -27.015 8.092 28.477 1.00 76.88 186 ILE A O 1
ATOM 1519 N N . LEU A 1 187 ? -26.509 8.134 26.291 1.00 77.56 187 LEU A N 1
ATOM 1520 C CA . LEU A 1 187 ? -25.062 8.148 26.485 1.00 77.56 187 LEU A CA 1
ATOM 1521 C C . LEU A 1 187 ? -24.469 9.422 25.879 1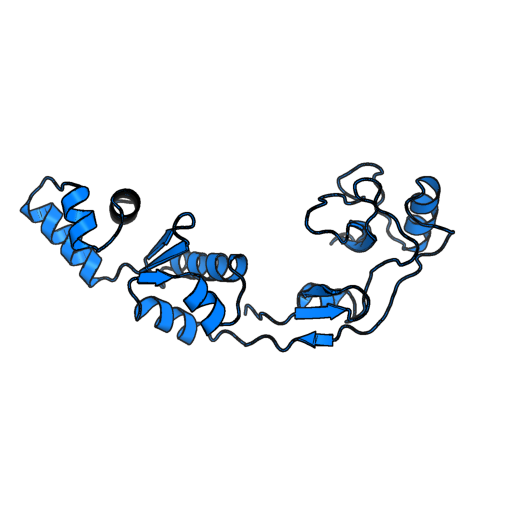.00 77.56 187 LEU A C 1
ATOM 1523 O O . LEU A 1 187 ? -24.579 9.664 24.677 1.00 77.56 187 LEU A O 1
ATOM 1527 N N . LYS A 1 188 ? -23.845 10.261 26.714 1.00 82.31 188 LYS A N 1
ATOM 1528 C CA . LYS A 1 188 ? -23.126 11.444 26.231 1.00 82.31 188 LYS A CA 1
ATOM 1529 C C . LYS A 1 188 ? -21.784 11.014 25.652 1.00 82.31 188 LYS A C 1
ATOM 1531 O O . LYS A 1 188 ? -20.977 10.379 26.327 1.00 82.31 188 LYS A O 1
ATOM 1536 N N . VAL A 1 189 ? -21.518 11.428 24.417 1.00 81.44 189 VAL A N 1
ATOM 1537 C CA . VAL A 1 189 ? -20.271 11.109 23.705 1.00 81.44 189 VAL A CA 1
ATOM 1538 C C . VAL A 1 189 ? -19.029 11.542 24.492 1.00 81.44 189 VAL A C 1
ATOM 1540 O O . VAL A 1 189 ? -18.050 10.806 24.520 1.00 81.44 189 VAL A O 1
ATOM 1543 N N . ALA A 1 190 ? -19.067 12.696 25.163 1.00 82.06 190 ALA A N 1
ATOM 1544 C CA . ALA A 1 190 ? -17.942 13.199 25.954 1.00 82.06 190 ALA A CA 1
ATOM 1545 C C . ALA A 1 190 ? -17.582 12.278 27.138 1.00 82.06 190 ALA A C 1
ATOM 1547 O O . ALA A 1 190 ? -16.404 12.032 27.410 1.00 82.06 190 ALA A O 1
ATOM 1548 N N . ASP A 1 191 ? -18.592 11.707 27.798 1.00 80.62 191 ASP A N 1
ATOM 1549 C CA . ASP A 1 191 ? -18.391 10.781 28.916 1.00 80.62 191 ASP A CA 1
ATOM 1550 C C . ASP A 1 191 ? -17.821 9.450 28.411 1.00 80.62 191 ASP A C 1
ATOM 1552 O O . ASP A 1 191 ? -17.002 8.818 29.078 1.00 80.62 191 ASP A O 1
ATOM 1556 N N . LEU A 1 192 ? -18.217 9.038 27.201 1.00 79.81 192 LEU A N 1
ATOM 1557 C CA . LEU A 1 192 ? -17.674 7.860 26.532 1.00 79.81 192 LEU A CA 1
ATOM 1558 C C . LEU A 1 192 ? -16.219 8.061 26.102 1.00 79.81 192 LEU A C 1
ATOM 1560 O O . LEU A 1 192 ? -15.386 7.197 26.344 1.00 79.81 192 LEU A O 1
ATOM 1564 N N . ALA A 1 193 ? -15.919 9.208 25.497 1.00 81.50 193 ALA A N 1
ATOM 1565 C CA . ALA A 1 193 ? -14.578 9.607 25.093 1.00 81.50 193 ALA A CA 1
ATOM 1566 C C . ALA A 1 193 ? -13.607 9.569 26.279 1.00 81.50 193 ALA A C 1
ATOM 1568 O O . ALA A 1 193 ? -12.551 8.950 26.193 1.00 81.50 193 ALA A O 1
ATOM 1569 N N . THR A 1 194 ? -14.024 10.131 27.417 1.00 82.56 194 THR A N 1
ATOM 1570 C CA . THR A 1 194 ? -13.248 10.103 28.666 1.00 82.56 194 THR A CA 1
ATOM 1571 C C . THR A 1 194 ? -13.067 8.679 29.194 1.00 82.56 194 THR A C 1
ATOM 1573 O O . THR A 1 194 ? -11.974 8.295 29.593 1.00 82.56 194 THR A O 1
ATOM 1576 N N . MET A 1 195 ? -14.130 7.867 29.181 1.00 77.75 195 MET A N 1
ATOM 1577 C CA . MET A 1 195 ? -14.082 6.480 29.659 1.00 77.75 195 MET A CA 1
ATOM 1578 C C . MET A 1 195 ? -13.164 5.589 28.812 1.00 77.75 195 MET A C 1
ATOM 1580 O O . MET A 1 195 ? -12.586 4.634 29.329 1.00 77.75 195 MET A O 1
ATOM 1584 N N . LEU A 1 196 ? -13.075 5.868 27.513 1.00 77.81 196 LEU A N 1
ATOM 1585 C CA . LEU A 1 196 ? -12.313 5.080 26.549 1.00 77.81 196 LEU A CA 1
ATOM 1586 C C . LEU A 1 196 ? -10.943 5.692 26.211 1.00 77.81 196 LEU A C 1
ATOM 1588 O O . LEU A 1 196 ? -10.248 5.146 25.358 1.00 77.81 196 LEU A O 1
ATOM 1592 N N . ASP A 1 197 ? -10.577 6.798 26.865 1.00 78.56 197 ASP A N 1
ATOM 1593 C CA . ASP A 1 197 ? -9.340 7.556 26.638 1.00 78.56 197 ASP A CA 1
ATOM 1594 C C . ASP A 1 197 ? -9.091 7.868 25.148 1.00 78.56 197 ASP A C 1
ATOM 1596 O O . ASP A 1 197 ? -8.052 7.567 24.560 1.00 78.56 197 ASP A O 1
ATOM 1600 N N . MET A 1 198 ? -10.114 8.419 24.491 1.00 82.88 198 MET A N 1
ATOM 1601 C CA . MET A 1 198 ? -10.093 8.734 23.060 1.00 82.88 198 MET A CA 1
ATOM 1602 C C . MET A 1 198 ? -10.826 10.036 22.758 1.00 82.88 198 MET A C 1
ATOM 1604 O O . MET A 1 198 ? -11.592 10.548 23.572 1.00 82.88 198 MET A O 1
ATOM 1608 N N . SER A 1 199 ? -10.628 10.577 21.555 1.00 83.38 199 SER A N 1
ATOM 1609 C CA . SER A 1 199 ? -11.363 11.764 21.120 1.00 83.38 199 SER A CA 1
ATOM 1610 C C . SER A 1 199 ? -12.857 11.460 20.942 1.00 83.38 199 SER A C 1
ATOM 1612 O O . SER A 1 199 ? -13.260 10.334 20.638 1.00 83.38 199 SER A O 1
ATOM 1614 N N . SER A 1 200 ? -13.707 12.481 21.096 1.00 83.94 200 SER A N 1
ATOM 1615 C CA . SER A 1 200 ? -15.157 12.342 20.877 1.00 83.94 200 SER A CA 1
ATOM 1616 C C . SER A 1 200 ? -15.496 11.872 19.458 1.00 83.94 200 SER A C 1
ATOM 1618 O O . SER A 1 200 ? -16.438 11.104 19.275 1.00 83.94 200 SER A O 1
ATOM 1620 N N . GLU A 1 201 ? -14.702 12.273 18.461 1.00 84.50 201 GLU A N 1
ATOM 1621 C CA . GLU A 1 201 ? -14.853 11.817 17.074 1.00 84.50 201 GLU A CA 1
ATOM 1622 C C . GLU A 1 201 ? -14.646 10.298 16.950 1.00 84.50 201 GLU A C 1
ATOM 1624 O O . GLU A 1 201 ? -15.425 9.616 16.280 1.00 84.50 201 GLU A O 1
ATOM 1629 N N . ILE A 1 202 ? -13.629 9.748 17.620 1.00 83.12 202 ILE A N 1
ATOM 1630 C CA . ILE A 1 202 ? -13.360 8.306 17.617 1.00 83.12 202 ILE A CA 1
ATOM 1631 C C . ILE A 1 202 ? -14.387 7.548 18.453 1.00 83.12 202 ILE A C 1
ATOM 1633 O O . ILE A 1 202 ? -14.896 6.528 17.990 1.00 83.12 202 ILE A O 1
ATOM 1637 N N . ALA A 1 203 ? -14.783 8.080 19.608 1.00 83.38 203 ALA A N 1
ATOM 1638 C CA . ALA A 1 203 ? -15.827 7.494 20.445 1.00 83.38 203 ALA A CA 1
ATOM 1639 C C . ALA A 1 203 ? -17.153 7.319 19.677 1.00 83.38 203 ALA A C 1
ATOM 1641 O O . ALA A 1 203 ? -17.787 6.268 19.760 1.00 83.38 203 ALA A O 1
ATOM 1642 N N . ILE A 1 204 ? -17.538 8.299 18.852 1.00 84.44 204 ILE A N 1
ATOM 1643 C CA . ILE A 1 204 ? -18.708 8.190 17.965 1.00 84.44 204 ILE A CA 1
ATOM 1644 C C . ILE A 1 204 ? -18.537 7.052 16.953 1.00 84.44 204 ILE A C 1
ATOM 1646 O O . ILE A 1 204 ? -19.459 6.260 16.755 1.00 84.44 204 ILE A O 1
ATOM 1650 N N . LYS A 1 205 ? -17.362 6.937 16.321 1.00 83.94 205 LYS A N 1
ATOM 1651 C CA . LYS A 1 205 ? -17.082 5.851 15.369 1.00 83.94 205 LYS A CA 1
ATOM 1652 C C . LYS A 1 205 ? -17.154 4.474 16.034 1.00 83.94 205 LYS A C 1
ATOM 1654 O O . LYS A 1 205 ? -17.645 3.545 15.399 1.00 83.94 205 LYS A O 1
ATOM 1659 N N . VAL A 1 206 ? -16.724 4.340 17.296 1.00 81.75 206 VAL A N 1
ATOM 1660 C CA . VAL A 1 206 ? -16.886 3.099 18.082 1.00 81.75 206 VAL A CA 1
ATOM 1661 C C . VAL A 1 206 ? -18.361 2.738 18.182 1.00 81.75 206 VAL A C 1
ATOM 1663 O O . VAL A 1 206 ? -18.730 1.612 17.859 1.00 81.75 206 VAL A O 1
ATOM 1666 N N . ILE A 1 207 ? -19.205 3.694 18.577 1.00 80.75 207 ILE A N 1
ATOM 1667 C CA . ILE A 1 207 ? -20.646 3.472 18.728 1.00 80.75 207 ILE A CA 1
ATOM 1668 C C . ILE A 1 207 ? -21.297 3.079 17.405 1.00 80.75 207 ILE A C 1
ATOM 1670 O O . ILE A 1 207 ? -22.005 2.078 17.368 1.00 80.75 207 ILE A O 1
ATOM 1674 N N . TYR A 1 208 ? -21.024 3.803 16.316 1.00 81.19 208 TYR A N 1
ATOM 1675 C CA . TYR A 1 208 ? -21.582 3.444 15.009 1.00 81.19 208 TYR A CA 1
ATOM 1676 C C . TYR A 1 208 ? -21.205 2.030 14.595 1.00 81.19 208 TYR A C 1
ATOM 1678 O O . TYR A 1 208 ? -22.064 1.282 14.145 1.00 81.19 208 TYR A O 1
ATOM 1686 N N . LYS A 1 209 ? -19.943 1.649 14.807 1.00 77.56 209 LYS A N 1
ATOM 1687 C CA . LYS A 1 209 ? -19.473 0.308 14.478 1.00 77.56 209 LYS A CA 1
ATOM 1688 C C . LYS A 1 209 ? -20.163 -0.760 15.334 1.00 77.56 209 LYS A C 1
ATOM 1690 O O . LYS A 1 209 ? -20.435 -1.843 14.849 1.00 77.56 209 LYS A O 1
ATOM 1695 N N . LEU A 1 210 ? -20.440 -0.472 16.611 1.00 75.00 210 LEU A N 1
ATOM 1696 C CA . LEU A 1 210 ? -21.108 -1.408 17.528 1.00 75.00 210 LEU A CA 1
ATOM 1697 C C . LEU A 1 210 ? -22.591 -1.648 17.211 1.00 75.00 210 LEU A C 1
ATOM 1699 O O . LEU A 1 210 ? -23.125 -2.667 17.652 1.00 75.00 210 LEU A O 1
ATOM 1703 N N . ILE A 1 211 ? -23.239 -0.705 16.521 1.00 72.00 211 ILE A N 1
ATOM 1704 C CA . ILE A 1 211 ? -24.666 -0.751 16.168 1.00 72.00 211 ILE A CA 1
ATOM 1705 C C . ILE A 1 211 ? -24.878 -1.250 14.725 1.00 72.00 211 ILE A C 1
ATOM 1707 O O . ILE A 1 211 ? -25.962 -1.749 14.428 1.00 72.00 211 ILE A O 1
ATOM 1711 N N . SER A 1 212 ? -23.877 -1.118 13.841 1.00 59.12 212 SER A N 1
ATOM 1712 C CA . SER A 1 212 ? -23.897 -1.677 12.477 1.00 59.12 212 SER A CA 1
ATOM 1713 C C . SER A 1 212 ? -23.657 -3.180 12.469 1.00 59.12 212 SER A C 1
ATOM 1715 O O . SER A 1 212 ? -24.371 -3.873 11.719 1.00 59.12 212 SER A O 1
#

InterPro domains:
  IPR019153 DDRGK domain containing protein [PF09756] (114-194)
  IPR036390 Winged helix DNA-binding domain superfamily [SSF46785] (112-172)

Sequence (212 aa):
MATTESWLCKKHGISYSKASAADKFYKCTVIENSTCPECEALLRLERLSSGQYYLECTNETCAWNSYLKSPGLFFPTKEQLAREATKYNLIKGYRLGLCRRSLKRIIGKEVCPNCFLEFLKRSPIANFSTIMESFNISAQQMIKLINQYIDEERIYGIIDQKDQMFYYISYEMREKILSKIQKEGILKVADLATMLDMSSEIAIKVIYKLIS